Protein AF-A0A9D5AUN4-F1 (afdb_monomer_lite)

pLDDT: mean 78.93, std 25.37, range [22.66, 98.75]

Secondary structure (DSSP, 8-state):
--GGGTTGGGSSHHHHHHHHHHHHHHHHHHHHHHHHHHT-SSPPP-----GGGG-HHHHHHHHHTTTT-SEEEEEEEEEEE-STTSTTTT-HHHHHSTTHHHHHHHHHHHHHHHHHH-S-EEEEEEEEE---TTSPSP-EEEEEEEETTS-EEEEEEETEEEEEEEEEEEEETTEEEEEEEEETTEEEEEEEEEETT--EEEEEEE--HHHHHHHHHHHHHHHHHH-TTS----------GGG--GGG------------

Structure (mmCIF, N/CA/C/O backbone):
data_AF-A0A9D5AUN4-F1
#
_entry.id   AF-A0A9D5AUN4-F1
#
loop_
_atom_site.group_PDB
_atom_site.id
_atom_site.type_symbol
_atom_site.label_atom_id
_atom_site.label_alt_id
_atom_site.label_comp_id
_atom_site.label_asym_id
_atom_site.label_entity_id
_atom_site.label_seq_id
_atom_site.pdbx_PDB_ins_code
_atom_site.Cartn_x
_atom_site.Cartn_y
_atom_site.Cartn_z
_atom_site.occupancy
_atom_site.B_iso_or_equiv
_atom_site.auth_seq_id
_atom_site.auth_comp_id
_atom_site.auth_asym_id
_atom_site.auth_atom_id
_atom_site.pdbx_PDB_model_num
ATOM 1 N N . MET A 1 1 ? 29.312 -31.329 -5.883 1.00 33.62 1 MET A N 1
ATOM 2 C CA . MET A 1 1 ? 28.572 -30.622 -4.814 1.00 33.62 1 MET A CA 1
ATOM 3 C C . MET A 1 1 ? 28.743 -29.129 -5.047 1.00 33.62 1 MET A C 1
ATOM 5 O O . MET A 1 1 ? 29.870 -28.658 -4.997 1.00 33.62 1 MET A O 1
ATOM 9 N N . SER A 1 2 ? 27.680 -28.426 -5.452 1.00 27.09 2 SER A N 1
ATOM 10 C CA . SER A 1 2 ? 27.739 -27.002 -5.813 1.00 27.09 2 SER A CA 1
ATOM 11 C C . SER A 1 2 ? 27.617 -26.106 -4.566 1.00 27.09 2 SER A C 1
ATOM 13 O O . SER A 1 2 ? 26.963 -26.500 -3.599 1.00 27.09 2 SER A O 1
ATOM 15 N N . PRO A 1 3 ? 28.192 -24.889 -4.565 1.00 27.70 3 PRO A N 1
ATOM 16 C CA . PRO A 1 3 ? 28.178 -23.989 -3.408 1.00 27.70 3 PRO A CA 1
ATOM 17 C C . PRO A 1 3 ? 26.838 -23.243 -3.213 1.00 27.70 3 PRO A C 1
ATOM 19 O O . PRO A 1 3 ? 26.759 -22.294 -2.439 1.00 27.70 3 PRO A O 1
ATOM 22 N N . PHE A 1 4 ? 25.763 -23.668 -3.885 1.00 26.30 4 PHE A N 1
ATOM 23 C CA . PHE A 1 4 ? 24.490 -22.938 -3.945 1.00 26.30 4 PHE A CA 1
ATOM 24 C C . PHE A 1 4 ? 23.577 -23.135 -2.718 1.00 26.30 4 PHE A C 1
ATOM 26 O O . PHE A 1 4 ? 22.661 -22.348 -2.499 1.00 26.30 4 PHE A O 1
ATOM 33 N N . SER A 1 5 ? 23.825 -24.146 -1.879 1.00 28.34 5 SER A N 1
ATOM 34 C CA . SER A 1 5 ? 22.893 -24.523 -0.800 1.00 28.34 5 SER A CA 1
ATOM 35 C C . SER A 1 5 ? 23.063 -23.743 0.513 1.00 28.34 5 SER A C 1
ATOM 37 O O . SER A 1 5 ? 22.195 -23.827 1.377 1.00 28.34 5 SER A O 1
ATOM 39 N N . ALA A 1 6 ? 24.148 -22.981 0.693 1.00 24.42 6 ALA A N 1
ATOM 40 C CA . ALA A 1 6 ? 24.416 -22.274 1.953 1.00 24.42 6 ALA A CA 1
ATOM 41 C C . ALA A 1 6 ? 23.884 -20.825 1.986 1.00 24.42 6 ALA A C 1
ATOM 43 O O . ALA A 1 6 ? 23.825 -20.224 3.057 1.00 24.42 6 ALA A O 1
ATOM 44 N N . HIS A 1 7 ? 23.479 -20.257 0.842 1.00 25.84 7 HIS A N 1
ATOM 45 C CA . HIS A 1 7 ? 22.995 -18.870 0.769 1.00 25.84 7 HIS A CA 1
ATOM 46 C C . HIS A 1 7 ? 21.484 -18.726 1.016 1.00 25.84 7 HIS A C 1
ATOM 48 O O . HIS A 1 7 ? 21.070 -17.723 1.589 1.00 25.84 7 HIS A O 1
ATOM 54 N N . CYS A 1 8 ? 20.655 -19.731 0.707 1.00 25.92 8 CYS A N 1
ATOM 55 C CA . CYS A 1 8 ? 19.199 -19.631 0.903 1.00 25.92 8 CYS A CA 1
ATOM 56 C C . CYS A 1 8 ? 18.761 -19.574 2.379 1.00 25.92 8 CYS A C 1
ATOM 58 O O . CYS A 1 8 ? 17.752 -18.948 2.687 1.00 25.92 8 CYS A O 1
ATOM 60 N N . ALA A 1 9 ? 19.529 -20.145 3.312 1.00 22.66 9 ALA A N 1
ATOM 61 C CA . ALA A 1 9 ? 19.158 -20.184 4.733 1.00 22.66 9 ALA A CA 1
ATOM 62 C C . ALA A 1 9 ? 19.412 -18.864 5.496 1.00 22.66 9 ALA A C 1
ATOM 64 O O . ALA A 1 9 ? 18.996 -18.727 6.645 1.00 22.66 9 ALA A O 1
ATOM 65 N N . ARG A 1 10 ? 20.068 -17.872 4.873 1.00 26.45 10 ARG A N 1
ATOM 66 C CA . ARG A 1 10 ? 20.289 -16.533 5.460 1.00 26.45 10 ARG A CA 1
ATOM 67 C C . ARG A 1 10 ? 19.286 -15.472 4.994 1.00 26.45 10 ARG A C 1
ATOM 69 O O . ARG A 1 10 ? 19.290 -14.374 5.538 1.00 26.45 10 ARG A O 1
ATOM 76 N N . LEU A 1 11 ? 18.414 -15.794 4.038 1.00 29.80 11 LEU A N 1
ATOM 77 C CA . LEU A 1 11 ? 17.593 -14.812 3.317 1.00 29.80 11 LEU A CA 1
ATOM 78 C C . LEU A 1 11 ? 16.177 -14.591 3.886 1.00 29.80 11 LEU A C 1
ATOM 80 O O . LEU A 1 11 ? 15.581 -13.564 3.595 1.00 29.80 11 LEU A O 1
ATOM 84 N N . ALA A 1 12 ? 15.677 -15.457 4.774 1.00 25.30 12 ALA A N 1
ATOM 85 C CA . ALA A 1 12 ? 14.398 -15.241 5.474 1.00 25.30 12 ALA A CA 1
ATOM 86 C C . ALA A 1 12 ? 14.536 -14.492 6.820 1.00 25.30 12 ALA A C 1
ATOM 88 O O . ALA A 1 12 ? 13.541 -14.131 7.441 1.00 25.30 12 ALA A O 1
ATOM 89 N N . ARG A 1 13 ? 15.769 -14.250 7.288 1.00 25.58 13 ARG A N 1
ATOM 90 C CA . ARG A 1 13 ? 16.033 -13.704 8.631 1.00 25.58 13 ARG A CA 1
ATOM 91 C C . ARG A 1 13 ? 15.928 -12.182 8.708 1.00 25.58 13 ARG A C 1
ATOM 93 O O . ARG A 1 13 ? 15.473 -11.664 9.715 1.00 25.58 13 ARG A O 1
ATOM 100 N N . LEU A 1 14 ? 16.251 -11.468 7.627 1.00 29.28 14 LEU A N 1
ATOM 101 C CA . LEU A 1 14 ? 16.291 -10.002 7.654 1.00 29.28 14 LEU A CA 1
ATOM 102 C C . LEU A 1 14 ? 14.911 -9.336 7.744 1.00 29.28 14 LEU A C 1
ATOM 104 O O . LEU A 1 14 ? 14.818 -8.275 8.342 1.00 29.28 14 LEU A O 1
ATOM 108 N N . PHE A 1 15 ? 13.848 -9.927 7.187 1.00 28.44 15 PHE A N 1
ATOM 109 C CA . PHE A 1 15 ? 12.505 -9.332 7.272 1.00 28.44 15 PHE A CA 1
ATOM 110 C C . PHE A 1 15 ? 11.843 -9.596 8.637 1.00 28.44 15 PHE A C 1
ATOM 112 O O . PHE A 1 15 ? 11.160 -8.725 9.169 1.00 28.44 15 PHE A O 1
ATOM 119 N N . CYS A 1 16 ? 12.116 -10.760 9.241 1.00 30.48 16 CYS A N 1
ATOM 120 C CA . CYS A 1 16 ? 11.675 -11.079 10.599 1.00 30.48 16 CYS A CA 1
ATOM 121 C C . CYS A 1 16 ? 12.460 -10.296 11.659 1.00 30.48 16 CYS A C 1
ATOM 123 O O . CYS A 1 16 ? 11.832 -9.658 12.493 1.00 30.48 16 CYS A O 1
ATOM 125 N N . ASP A 1 17 ? 13.797 -10.266 11.614 1.00 29.44 17 ASP A N 1
ATOM 126 C CA . ASP A 1 17 ? 14.620 -9.570 12.625 1.00 29.44 17 ASP A CA 1
ATOM 127 C C . ASP A 1 17 ? 14.339 -8.052 12.662 1.00 29.44 17 ASP A C 1
ATOM 129 O O . ASP A 1 17 ? 14.435 -7.425 13.715 1.00 29.44 17 ASP A O 1
ATOM 133 N N . LEU A 1 18 ? 13.922 -7.478 11.527 1.00 38.91 18 LEU A N 1
ATOM 134 C CA . LEU A 1 18 ? 13.570 -6.068 11.374 1.00 38.91 18 LEU A CA 1
ATOM 135 C C . LEU A 1 18 ? 12.197 -5.702 11.961 1.00 38.91 18 LEU A C 1
ATOM 137 O O . LEU A 1 18 ? 12.027 -4.621 12.519 1.00 38.91 18 LEU A O 1
ATOM 141 N N . LEU A 1 19 ? 11.220 -6.607 11.853 1.00 45.31 19 LEU A N 1
ATOM 142 C CA . LEU A 1 19 ? 9.909 -6.453 12.485 1.00 45.31 19 LEU A CA 1
ATOM 143 C C . LEU A 1 19 ? 9.955 -6.832 13.970 1.00 45.31 19 LEU A C 1
ATOM 145 O O . LEU A 1 19 ? 9.240 -6.229 14.760 1.00 45.31 19 LEU A O 1
ATOM 149 N N . LEU A 1 20 ? 10.814 -7.772 14.376 1.00 44.91 20 LEU A N 1
ATOM 150 C CA . LEU A 1 20 ? 10.908 -8.280 15.751 1.00 44.91 20 LEU A CA 1
ATOM 151 C C . LEU A 1 20 ? 11.268 -7.197 16.782 1.00 44.91 20 LEU A C 1
ATOM 153 O O . LEU A 1 20 ? 10.703 -7.206 17.876 1.00 44.91 20 LEU A O 1
ATOM 157 N N . SER A 1 21 ? 12.135 -6.229 16.451 1.00 48.56 21 SER A N 1
ATOM 158 C CA . SER A 1 21 ? 12.400 -5.092 17.353 1.00 48.56 21 SER A CA 1
ATOM 159 C C . SER A 1 21 ? 11.174 -4.191 17.524 1.00 48.56 21 SER A C 1
ATOM 161 O O . SER A 1 21 ? 10.878 -3.763 18.635 1.00 48.56 21 SER A O 1
ATOM 163 N N . CYS A 1 22 ? 10.416 -3.963 16.448 1.00 62.41 22 CYS A N 1
ATOM 164 C CA . CYS A 1 22 ? 9.190 -3.165 16.488 1.00 62.41 22 CYS A CA 1
ATOM 165 C C . CYS A 1 22 ? 8.007 -3.917 17.117 1.00 62.41 22 CYS A C 1
ATOM 167 O O . CYS A 1 22 ? 7.125 -3.284 17.690 1.00 62.41 22 CYS A O 1
ATOM 169 N N . ILE A 1 23 ? 7.975 -5.252 17.040 1.00 71.50 23 ILE A N 1
ATOM 170 C CA . ILE A 1 23 ? 6.918 -6.078 17.640 1.00 71.50 23 ILE A CA 1
ATOM 171 C C . ILE A 1 23 ? 6.959 -5.953 19.161 1.00 71.50 23 ILE A C 1
ATOM 173 O O . ILE A 1 23 ? 5.923 -5.681 19.756 1.00 71.50 23 ILE A O 1
ATOM 177 N N . ASN A 1 24 ? 8.137 -6.039 19.786 1.00 76.19 24 ASN A N 1
ATOM 178 C CA . ASN A 1 24 ? 8.257 -5.878 21.239 1.00 76.19 24 ASN A CA 1
ATOM 179 C C . ASN A 1 24 ? 7.799 -4.486 21.707 1.00 76.19 24 ASN A C 1
ATOM 181 O O . ASN A 1 24 ? 7.112 -4.356 22.723 1.00 76.19 24 ASN A O 1
ATOM 185 N N . GLU A 1 25 ? 8.158 -3.432 20.967 1.00 80.12 25 GLU A N 1
ATOM 186 C CA . GLU A 1 25 ? 7.707 -2.066 21.255 1.00 80.12 25 GLU A CA 1
ATOM 187 C C . GLU A 1 25 ? 6.189 -1.925 21.084 1.00 80.12 25 GLU A C 1
ATOM 189 O O . GLU A 1 25 ? 5.526 -1.327 21.931 1.00 80.12 25 GLU A O 1
ATOM 194 N N . LEU A 1 26 ? 5.618 -2.529 20.038 1.00 76.88 26 LEU A N 1
ATOM 195 C CA . LEU A 1 26 ? 4.177 -2.538 19.791 1.00 76.88 26 LEU A CA 1
ATOM 196 C C . LEU A 1 26 ? 3.412 -3.317 20.868 1.00 76.88 26 LEU A C 1
ATOM 198 O O . LEU A 1 26 ? 2.381 -2.849 21.349 1.00 76.88 26 LEU A O 1
ATOM 202 N N . GLU A 1 27 ? 3.911 -4.481 21.273 1.00 82.12 27 GLU A N 1
ATOM 203 C CA . GLU A 1 27 ? 3.357 -5.276 22.370 1.00 82.12 27 GLU A CA 1
ATOM 204 C C . GLU A 1 27 ? 3.416 -4.506 23.688 1.00 82.12 27 GLU A C 1
ATOM 206 O O . GLU A 1 27 ? 2.435 -4.480 24.434 1.00 82.12 27 GLU A O 1
ATOM 211 N N . THR A 1 28 ? 4.526 -3.811 23.945 1.00 84.88 28 THR A N 1
ATOM 212 C CA . THR A 1 28 ? 4.687 -2.944 25.117 1.00 84.88 28 THR A CA 1
ATOM 213 C C . THR A 1 28 ? 3.695 -1.785 25.084 1.00 84.88 28 THR A C 1
ATOM 215 O O . THR A 1 28 ? 3.022 -1.522 26.084 1.00 84.88 28 THR A O 1
ATOM 218 N N . ALA A 1 29 ? 3.546 -1.113 23.941 1.00 76.56 29 ALA A N 1
ATOM 219 C CA . ALA A 1 29 ? 2.587 -0.029 23.760 1.00 76.56 29 ALA A CA 1
ATOM 220 C C . ALA A 1 29 ? 1.142 -0.515 23.959 1.00 76.56 29 ALA A C 1
ATOM 222 O O . ALA A 1 29 ? 0.366 0.117 24.676 1.00 76.56 29 ALA A O 1
ATOM 223 N N . LEU A 1 30 ? 0.797 -1.682 23.407 1.00 79.88 30 LEU A N 1
ATOM 224 C CA . LEU A 1 30 ? -0.520 -2.296 23.561 1.00 79.88 30 LEU A CA 1
ATOM 225 C C . LEU A 1 30 ? -0.786 -2.734 25.007 1.00 79.88 30 LEU A C 1
ATOM 227 O O . LEU A 1 30 ? -1.893 -2.550 25.511 1.00 79.88 30 LEU A O 1
ATOM 231 N N . SER A 1 31 ? 0.212 -3.305 25.680 1.00 84.19 31 SER A N 1
ATOM 232 C CA . SER A 1 31 ? 0.141 -3.677 27.097 1.00 84.19 31 SER A CA 1
ATOM 233 C C . SER A 1 31 ? -0.068 -2.445 27.981 1.00 84.19 31 SER A C 1
ATOM 235 O O . SER A 1 31 ? -0.965 -2.421 28.824 1.00 84.19 31 SER A O 1
ATOM 237 N N . THR A 1 32 ? 0.681 -1.375 27.713 1.00 84.25 32 THR A N 1
ATOM 238 C CA . THR A 1 32 ? 0.563 -0.092 28.416 1.00 84.25 32 THR A CA 1
ATOM 239 C C . THR A 1 32 ? -0.820 0.519 28.211 1.00 84.25 32 THR A C 1
ATOM 241 O O . THR A 1 32 ? -1.470 0.904 29.180 1.00 84.25 32 THR A O 1
ATOM 244 N N . TYR A 1 33 ? -1.317 0.543 26.971 1.00 78.38 33 TYR A N 1
ATOM 245 C CA . TYR A 1 33 ? -2.677 0.988 26.672 1.00 78.38 33 TYR A CA 1
ATOM 246 C C . TYR A 1 33 ? -3.724 0.178 27.445 1.00 78.38 33 TYR A C 1
ATOM 248 O O . TYR A 1 33 ? -4.594 0.769 28.081 1.00 78.38 33 TYR A O 1
ATOM 256 N N . LYS A 1 34 ? -3.619 -1.159 27.448 1.00 81.44 34 LYS A N 1
ATOM 257 C CA . LYS A 1 34 ? -4.529 -2.031 28.208 1.00 81.44 34 LYS A CA 1
ATOM 258 C C . LYS A 1 34 ? -4.517 -1.680 29.695 1.00 81.44 34 LYS A C 1
ATOM 260 O O . LYS A 1 34 ? -5.591 -1.534 30.272 1.00 81.44 34 LYS A O 1
ATOM 265 N N . SER A 1 35 ? -3.335 -1.477 30.279 1.00 86.00 35 SER A N 1
ATOM 266 C CA . SER A 1 35 ? -3.191 -1.066 31.679 1.00 86.00 35 SER A CA 1
ATOM 267 C C . SER A 1 35 ? -3.871 0.277 31.953 1.00 86.00 35 SER A C 1
ATOM 269 O O . SER A 1 35 ? -4.676 0.365 32.869 1.00 86.00 35 SER A O 1
ATOM 271 N N . ILE A 1 36 ? -3.612 1.304 31.137 1.00 79.69 36 ILE A N 1
ATOM 272 C CA . ILE A 1 36 ? -4.213 2.639 31.307 1.00 79.69 36 ILE A CA 1
ATOM 273 C C . ILE A 1 36 ? -5.737 2.582 31.127 1.00 79.69 36 ILE A C 1
ATOM 275 O O . ILE A 1 36 ? -6.479 3.248 31.844 1.00 79.69 36 ILE A O 1
ATOM 279 N N . SER A 1 37 ? -6.218 1.781 30.173 1.00 77.75 37 SER A N 1
ATOM 280 C CA . SER A 1 37 ? -7.649 1.649 29.885 1.00 77.75 37 SER A CA 1
ATOM 281 C C . SER A 1 37 ? -8.434 0.947 30.992 1.00 77.75 37 SER A C 1
ATOM 283 O O . SER A 1 37 ? -9.623 1.219 31.136 1.00 77.75 37 SER A O 1
ATOM 285 N N . ALA A 1 38 ? -7.790 0.075 31.776 1.00 80.06 38 ALA A N 1
ATOM 286 C CA . ALA A 1 38 ? -8.442 -0.660 32.858 1.00 80.06 38 ALA A CA 1
ATOM 287 C C . ALA A 1 38 ? -8.870 0.257 34.015 1.00 80.06 38 ALA A C 1
ATOM 289 O O . ALA A 1 38 ? -9.920 0.034 34.614 1.00 80.06 38 ALA A O 1
ATOM 290 N N . ASP A 1 39 ? -8.093 1.310 34.278 1.00 79.19 39 ASP A N 1
ATOM 291 C CA . ASP A 1 39 ? -8.325 2.250 35.382 1.00 79.19 39 ASP A CA 1
ATOM 292 C C . ASP A 1 39 ? -9.138 3.489 34.957 1.00 79.19 39 ASP A C 1
ATOM 294 O O . ASP A 1 39 ? -9.414 4.386 35.759 1.00 79.19 39 ASP A O 1
ATOM 298 N N . ALA A 1 40 ? -9.523 3.570 33.682 1.00 73.81 40 ALA A N 1
ATOM 299 C CA . ALA A 1 40 ? -10.199 4.730 33.128 1.00 73.81 40 ALA A CA 1
ATOM 300 C C . ALA A 1 40 ? -11.719 4.689 33.387 1.00 73.81 40 ALA A C 1
ATOM 302 O O . ALA A 1 40 ? -12.363 3.663 33.170 1.00 73.81 40 ALA A O 1
ATOM 303 N N . PRO A 1 41 ? -12.354 5.820 33.751 1.00 67.44 41 PRO A N 1
ATOM 304 C CA . PRO A 1 41 ? -13.801 5.891 33.989 1.00 67.44 41 PRO A CA 1
ATOM 305 C C . PRO A 1 41 ? -14.655 5.790 32.706 1.00 67.44 41 PRO A C 1
ATOM 307 O O . PRO A 1 41 ? -15.875 5.948 32.761 1.00 67.44 41 PRO A O 1
ATOM 310 N N . GLY A 1 42 ? -14.033 5.569 31.546 1.00 67.25 42 GLY A N 1
ATOM 311 C CA . GLY A 1 42 ? -14.676 5.464 30.241 1.00 67.25 42 GLY A CA 1
ATOM 312 C C . GLY A 1 42 ? -13.769 4.764 29.234 1.00 67.25 42 GLY A C 1
ATOM 313 O O . GLY A 1 42 ? -12.587 4.536 29.492 1.00 67.25 42 GLY A O 1
ATOM 314 N N . GLN A 1 43 ? -14.323 4.415 28.075 1.00 69.62 43 GLN A N 1
ATOM 315 C CA . GLN A 1 43 ? -13.567 3.723 27.041 1.00 69.62 43 GLN A CA 1
ATOM 316 C C . GLN A 1 43 ? -12.521 4.665 26.436 1.00 69.62 43 GLN A C 1
ATOM 318 O O . GLN A 1 43 ? -12.862 5.691 25.856 1.00 69.62 43 GLN A O 1
ATOM 323 N N . ILE A 1 44 ? -11.241 4.318 26.540 1.00 75.44 44 ILE A N 1
ATOM 324 C CA . ILE A 1 44 ? -10.172 5.053 25.856 1.00 75.44 44 ILE A CA 1
ATOM 325 C C . ILE A 1 44 ? -10.112 4.582 24.400 1.00 75.44 44 ILE A C 1
ATOM 327 O O . ILE A 1 44 ? -10.353 3.414 24.103 1.00 75.44 44 ILE A O 1
ATOM 331 N N . ILE A 1 45 ? -9.826 5.501 23.480 1.00 75.25 45 ILE A N 1
ATOM 332 C CA . ILE A 1 45 ? -9.641 5.187 22.063 1.00 75.25 45 ILE A CA 1
ATOM 333 C C . ILE A 1 45 ? -8.151 5.002 21.798 1.00 75.25 45 ILE A C 1
ATOM 335 O O . ILE A 1 45 ? -7.350 5.889 22.084 1.00 75.25 45 ILE A O 1
ATOM 339 N N . TRP A 1 46 ? -7.798 3.858 21.218 1.00 77.19 46 TRP A N 1
ATOM 340 C CA . TRP A 1 46 ? -6.478 3.597 20.656 1.00 77.19 46 TRP A CA 1
ATOM 341 C C . TRP A 1 46 ? -6.586 3.493 19.141 1.00 77.19 46 TRP A C 1
ATOM 343 O O . TRP A 1 46 ? -7.412 2.738 18.625 1.00 77.19 46 TRP A O 1
ATOM 353 N N . SER A 1 47 ? -5.730 4.222 18.433 1.00 75.94 47 SER A N 1
ATOM 354 C CA . SER A 1 47 ? -5.618 4.135 16.982 1.00 75.94 47 SER A CA 1
ATOM 355 C C . SER A 1 47 ? -4.160 4.263 16.555 1.00 75.94 47 SER A C 1
ATOM 357 O O . SER A 1 47 ? -3.355 4.902 17.231 1.00 75.94 47 SER A O 1
ATOM 359 N N . VAL A 1 48 ? -3.834 3.649 15.421 1.00 81.06 48 VAL A N 1
ATOM 360 C CA . VAL A 1 48 ? -2.551 3.824 14.736 1.00 81.06 48 VAL A CA 1
ATOM 361 C C . VAL A 1 48 ? -2.794 4.785 13.584 1.00 81.06 48 VAL A C 1
ATOM 363 O O . VAL A 1 48 ? -3.637 4.486 12.740 1.00 81.06 48 VAL A O 1
ATOM 366 N N . ALA A 1 49 ? -2.056 5.897 13.565 1.00 83.00 49 ALA A N 1
ATOM 367 C CA . ALA A 1 49 ? -2.133 6.902 12.510 1.00 83.00 49 ALA A CA 1
ATOM 368 C C . ALA A 1 49 ? -1.512 6.359 11.208 1.00 83.00 49 ALA A C 1
ATOM 370 O O . ALA A 1 49 ? -0.305 6.450 10.989 1.00 83.00 49 ALA A O 1
ATOM 371 N N . GLU A 1 50 ? -2.335 5.723 10.384 1.00 88.88 50 GLU A N 1
ATOM 372 C CA . GLU A 1 50 ? -1.990 5.128 9.101 1.00 88.88 50 GLU A CA 1
ATOM 373 C C . GLU A 1 50 ? -2.989 5.601 8.038 1.00 88.88 50 GLU A C 1
ATOM 375 O O . GLU A 1 50 ? -3.988 4.943 7.714 1.00 88.88 50 GLU A O 1
ATOM 380 N N . ASN A 1 51 ? -2.682 6.766 7.472 1.00 85.38 51 ASN A N 1
ATOM 381 C CA . ASN A 1 51 ? -3.572 7.515 6.600 1.00 85.38 51 ASN A CA 1
ATOM 382 C C . ASN A 1 51 ? -3.924 6.795 5.287 1.00 85.38 51 ASN A C 1
ATOM 384 O O . ASN A 1 51 ? -4.958 7.107 4.696 1.00 85.38 51 ASN A O 1
ATOM 388 N N . TYR A 1 52 ? -3.119 5.833 4.812 1.00 89.06 52 TYR A N 1
ATOM 389 C CA . TYR A 1 52 ? -3.409 5.132 3.550 1.00 89.06 52 TYR A CA 1
ATOM 390 C C . TYR A 1 52 ? -4.713 4.336 3.620 1.00 89.06 52 TYR A C 1
ATOM 392 O O . TYR A 1 52 ? -5.396 4.172 2.612 1.00 89.06 52 TYR A O 1
ATOM 400 N N . ARG A 1 53 ? -5.113 3.887 4.816 1.00 87.50 53 ARG A N 1
ATOM 401 C CA . ARG A 1 53 ? -6.401 3.204 5.017 1.00 87.50 53 ARG A CA 1
ATOM 402 C C . ARG A 1 53 ? -7.586 4.139 4.773 1.00 87.50 53 ARG A C 1
ATOM 404 O O . ARG A 1 53 ? -8.683 3.663 4.529 1.00 87.50 53 ARG A O 1
ATOM 411 N N . PHE A 1 54 ? -7.373 5.448 4.809 1.00 92.56 54 PHE A N 1
ATOM 412 C CA . PHE A 1 54 ? -8.421 6.453 4.666 1.00 92.56 54 PHE A CA 1
ATOM 413 C C . PHE A 1 54 ? -8.407 7.147 3.300 1.00 92.56 54 PHE A C 1
ATOM 415 O O . PHE A 1 54 ? -9.227 8.031 3.057 1.00 92.56 54 PHE A O 1
ATOM 422 N N . GLU A 1 55 ? -7.509 6.763 2.387 1.00 97.19 55 GLU A N 1
ATOM 423 C CA . GLU A 1 55 ? -7.499 7.340 1.043 1.00 97.19 55 GLU A CA 1
ATOM 424 C C . GLU A 1 55 ? -8.784 6.953 0.284 1.00 97.19 55 GLU A C 1
ATOM 426 O O . GLU A 1 55 ? -9.063 5.756 0.120 1.00 97.19 55 GLU A O 1
ATOM 431 N N . PRO A 1 56 ? -9.558 7.928 -0.239 1.00 96.88 56 PRO A N 1
ATOM 432 C CA . PRO A 1 56 ? -10.851 7.661 -0.870 1.00 96.88 56 PRO A CA 1
ATOM 433 C C . PRO A 1 56 ? -10.772 6.673 -2.031 1.00 96.88 56 PRO A C 1
ATOM 435 O O . PRO A 1 56 ? -11.680 5.872 -2.222 1.00 96.88 56 PRO A O 1
ATOM 438 N N . ALA A 1 57 ? -9.667 6.690 -2.778 1.00 98.12 57 ALA A N 1
ATOM 439 C CA . ALA A 1 57 ? -9.434 5.770 -3.883 1.00 98.12 57 ALA A CA 1
ATOM 440 C C . ALA A 1 57 ? -9.330 4.308 -3.436 1.00 98.12 57 ALA A C 1
ATOM 442 O O . ALA A 1 57 ? -9.846 3.423 -4.113 1.00 98.12 57 ALA A O 1
ATOM 443 N N . LEU A 1 58 ? -8.670 4.048 -2.302 1.00 97.69 58 LEU A N 1
ATOM 444 C CA . LEU A 1 58 ? -8.520 2.699 -1.755 1.00 97.69 58 LEU A CA 1
ATOM 445 C C . LEU A 1 58 ? -9.840 2.208 -1.153 1.00 97.69 58 LEU A C 1
ATOM 447 O O . LEU A 1 58 ? -10.204 1.049 -1.347 1.00 97.69 58 LEU A O 1
ATOM 451 N N . ILE A 1 59 ? -10.595 3.103 -0.505 1.00 96.75 59 ILE A N 1
ATOM 452 C CA . ILE A 1 59 ? -11.955 2.822 -0.022 1.00 96.75 59 ILE A CA 1
ATOM 453 C C . ILE A 1 59 ? -12.892 2.508 -1.192 1.00 96.75 59 ILE A C 1
ATOM 455 O O . ILE A 1 59 ? -13.647 1.539 -1.136 1.00 96.75 59 ILE A O 1
ATOM 459 N N . GLU A 1 60 ? -12.852 3.306 -2.258 1.00 98.00 60 GLU A N 1
ATOM 460 C CA . GLU A 1 60 ? -13.657 3.057 -3.452 1.00 98.00 60 GLU A CA 1
ATOM 461 C C . GLU A 1 60 ? -13.248 1.749 -4.123 1.00 98.00 60 GLU A C 1
ATOM 463 O O . GLU A 1 60 ? -14.095 0.906 -4.411 1.00 98.00 60 GLU A O 1
ATOM 468 N N . GLY A 1 61 ? -11.945 1.522 -4.270 1.00 98.12 61 GLY A N 1
ATOM 469 C CA . GLY A 1 61 ? -11.408 0.266 -4.764 1.00 98.12 61 GLY A CA 1
ATOM 470 C C . GLY A 1 61 ? -11.929 -0.940 -3.992 1.00 98.12 61 GLY A C 1
ATOM 471 O O . GLY A 1 61 ? -12.369 -1.908 -4.606 1.00 98.12 61 GLY A O 1
ATOM 472 N N . LYS A 1 62 ? -11.965 -0.872 -2.655 1.00 97.50 62 LYS A N 1
ATOM 473 C CA . LYS A 1 62 ? -12.494 -1.954 -1.816 1.00 97.50 62 LYS A CA 1
ATOM 474 C C . LYS A 1 62 ? -13.950 -2.297 -2.148 1.00 97.50 62 LYS A C 1
ATOM 476 O O . LYS A 1 62 ? -14.304 -3.475 -2.113 1.00 97.50 62 LYS A O 1
ATOM 481 N N . LYS A 1 63 ? -14.786 -1.312 -2.496 1.00 97.00 63 LYS A N 1
ATOM 482 C CA . LYS A 1 63 ? -16.168 -1.564 -2.950 1.00 97.00 63 LYS A CA 1
ATOM 483 C C . LYS A 1 63 ? -16.180 -2.285 -4.300 1.00 97.00 63 LYS A C 1
ATOM 485 O O . LYS A 1 63 ? -16.898 -3.267 -4.457 1.00 97.00 63 LYS A O 1
ATOM 490 N N . LEU A 1 64 ? -15.331 -1.844 -5.229 1.00 97.81 64 LEU A N 1
ATOM 491 C CA . LEU A 1 64 ? -15.228 -2.386 -6.590 1.00 97.81 64 LEU A CA 1
ATOM 492 C C . LEU A 1 64 ? -14.599 -3.788 -6.662 1.00 97.81 64 LEU A C 1
ATOM 494 O O . LEU A 1 64 ? -14.720 -4.459 -7.684 1.00 97.81 64 LEU A O 1
ATOM 498 N N . ILE A 1 65 ? -13.954 -4.277 -5.595 1.00 96.56 65 ILE A N 1
ATOM 499 C CA . ILE A 1 65 ? -13.431 -5.656 -5.542 1.00 96.56 65 ILE A CA 1
ATOM 500 C C . ILE A 1 65 ? -14.535 -6.700 -5.765 1.00 96.56 65 ILE A C 1
ATOM 502 O O . ILE A 1 65 ? -14.261 -7.760 -6.323 1.00 96.56 65 ILE A O 1
ATOM 506 N N . ALA A 1 66 ? -15.779 -6.426 -5.362 1.00 94.75 66 ALA A N 1
ATOM 507 C CA . ALA A 1 66 ? -16.884 -7.352 -5.607 1.00 94.75 66 ALA A CA 1
ATOM 508 C C . ALA A 1 66 ? -17.180 -7.531 -7.110 1.00 94.75 66 ALA A C 1
ATOM 510 O O . ALA A 1 66 ? -17.555 -8.624 -7.539 1.00 94.75 66 ALA A O 1
ATOM 511 N N . ASP A 1 67 ? -16.943 -6.494 -7.917 1.00 96.69 67 ASP A N 1
ATOM 512 C CA . ASP A 1 67 ? -17.298 -6.466 -9.339 1.00 96.69 67 ASP A CA 1
ATOM 513 C C . ASP A 1 67 ? -16.335 -7.290 -10.206 1.00 96.69 67 ASP A C 1
ATOM 515 O O . ASP A 1 67 ? -16.706 -7.764 -11.280 1.00 96.69 67 ASP A O 1
ATOM 519 N N . ILE A 1 68 ? -15.104 -7.524 -9.736 1.00 97.62 68 ILE A N 1
ATOM 520 C CA . ILE A 1 68 ? -14.104 -8.320 -10.466 1.00 97.62 68 ILE A CA 1
ATOM 521 C C . ILE A 1 68 ? -14.248 -9.834 -10.238 1.00 97.62 68 ILE A C 1
ATOM 523 O O . ILE A 1 68 ? -13.497 -10.616 -10.821 1.00 97.62 68 ILE A O 1
ATOM 527 N N . GLY A 1 69 ? -15.214 -10.279 -9.430 1.00 96.38 69 GLY A N 1
ATOM 528 C CA . GLY A 1 69 ? -15.425 -11.693 -9.116 1.00 96.38 69 GLY A CA 1
ATOM 529 C C . GLY A 1 69 ? -14.371 -12.260 -8.159 1.00 96.38 69 GLY A C 1
ATOM 530 O O . GLY A 1 69 ? -13.883 -11.573 -7.261 1.00 96.38 69 GLY A O 1
ATOM 531 N N . LYS A 1 70 ? -14.014 -13.543 -8.313 1.00 96.94 70 LYS A N 1
ATOM 532 C CA . LYS A 1 70 ? -13.022 -14.177 -7.428 1.00 96.94 70 LYS A CA 1
ATOM 533 C C . LYS A 1 70 ? -11.628 -13.643 -7.752 1.00 96.94 70 LYS A C 1
ATOM 535 O O . LYS A 1 70 ? -11.203 -13.727 -8.901 1.00 96.94 70 LYS A O 1
ATOM 540 N N . MET A 1 71 ? -10.901 -13.150 -6.748 1.00 98.06 71 MET A N 1
ATOM 541 C CA . MET A 1 71 ? -9.521 -12.691 -6.932 1.00 98.06 71 MET A CA 1
ATOM 542 C C . MET A 1 71 ? -8.608 -13.845 -7.364 1.00 98.06 71 MET A C 1
ATOM 544 O O . MET A 1 71 ? -8.625 -14.927 -6.775 1.00 98.06 71 MET A O 1
ATOM 548 N N . MET A 1 72 ? -7.822 -13.592 -8.407 1.00 97.69 72 MET A N 1
ATOM 549 C CA . MET A 1 72 ? -6.867 -14.525 -9.002 1.00 97.69 72 MET A CA 1
ATOM 550 C C . MET A 1 72 ? -5.421 -14.128 -8.709 1.00 97.69 72 MET A C 1
ATOM 552 O O . MET A 1 72 ? -4.581 -14.998 -8.501 1.00 97.69 72 MET A O 1
ATOM 556 N N . SER A 1 73 ? -5.114 -12.828 -8.729 1.00 98.25 73 SER A N 1
ATOM 557 C CA . SER A 1 73 ? -3.767 -12.319 -8.466 1.00 98.25 73 SER A CA 1
ATOM 558 C C . SER A 1 73 ? -3.804 -10.867 -8.006 1.00 98.25 73 SER A C 1
ATOM 560 O O . SER A 1 73 ? -4.587 -10.065 -8.523 1.00 98.25 73 SER A O 1
ATOM 562 N N . VAL A 1 74 ? -2.917 -10.524 -7.073 1.00 98.69 74 VAL A N 1
ATOM 563 C CA . VAL A 1 74 ? -2.692 -9.150 -6.614 1.00 98.69 74 VAL A CA 1
ATOM 564 C C . VAL A 1 74 ? -1.272 -8.706 -6.957 1.00 98.69 74 VAL A C 1
ATOM 566 O O . VAL A 1 74 ? -0.315 -9.457 -6.799 1.00 98.69 74 VAL A O 1
ATOM 569 N N . GLN A 1 75 ? -1.118 -7.470 -7.414 1.00 98.75 75 GLN A N 1
ATOM 570 C CA . GLN A 1 75 ? 0.173 -6.855 -7.698 1.00 98.75 75 GLN A CA 1
ATOM 571 C C . GLN A 1 75 ? 0.229 -5.506 -7.002 1.00 98.75 75 GLN A C 1
ATOM 573 O O . GLN A 1 75 ? -0.670 -4.679 -7.166 1.00 98.75 75 GLN A O 1
ATOM 578 N N . VAL A 1 76 ? 1.293 -5.283 -6.243 1.00 98.69 76 VAL A N 1
ATOM 579 C CA . VAL A 1 76 ? 1.600 -3.989 -5.649 1.00 98.69 76 VAL A CA 1
ATOM 580 C C . VAL A 1 76 ? 3.005 -3.605 -6.085 1.00 98.69 76 VAL A C 1
ATOM 582 O O . VAL A 1 76 ? 3.976 -4.272 -5.732 1.00 98.69 76 VAL A O 1
ATOM 585 N N . ILE A 1 77 ? 3.099 -2.561 -6.902 1.00 98.56 77 ILE A N 1
ATOM 586 C CA . ILE A 1 77 ? 4.360 -2.065 -7.459 1.00 98.56 77 ILE A CA 1
ATOM 587 C C . ILE A 1 77 ? 4.598 -0.674 -6.893 1.00 98.56 77 ILE A C 1
ATOM 589 O O . ILE A 1 77 ? 3.739 0.199 -7.016 1.00 98.56 77 ILE A O 1
ATOM 593 N N . VAL A 1 78 ? 5.755 -0.484 -6.266 1.00 98.38 78 VAL A N 1
ATOM 594 C CA . VAL A 1 78 ? 6.170 0.766 -5.632 1.00 98.38 78 VAL A CA 1
ATOM 595 C C . VAL A 1 78 ? 7.568 1.129 -6.113 1.00 98.38 78 VAL A C 1
ATOM 597 O O . VAL A 1 78 ? 8.581 0.702 -5.574 1.00 98.38 78 VAL A O 1
ATOM 600 N N . GLU A 1 79 ? 7.626 1.970 -7.123 1.00 97.38 79 GLU A N 1
ATOM 601 C CA . GLU A 1 79 ? 8.845 2.548 -7.663 1.00 97.38 79 GLU A CA 1
ATOM 602 C C . GLU A 1 79 ? 8.896 4.009 -7.212 1.00 97.38 79 GLU A C 1
ATOM 604 O O . GLU A 1 79 ? 8.220 4.884 -7.758 1.00 97.38 79 GLU A O 1
ATOM 609 N N . GLY A 1 80 ? 9.644 4.264 -6.141 1.00 94.06 80 GLY A N 1
ATOM 610 C CA . GLY A 1 80 ? 9.864 5.594 -5.587 1.00 94.06 80 GLY A CA 1
ATOM 611 C C . GLY A 1 80 ? 10.960 6.351 -6.332 1.00 94.06 80 GLY A C 1
ATOM 612 O O . GLY A 1 80 ? 11.740 5.767 -7.073 1.00 94.06 80 GLY A O 1
ATOM 613 N N . SER A 1 81 ? 11.042 7.663 -6.105 1.00 94.31 81 SER A N 1
ATOM 614 C CA . SER A 1 81 ? 12.179 8.480 -6.547 1.00 94.31 81 SER A CA 1
ATOM 615 C C . SER A 1 81 ? 12.806 9.188 -5.347 1.00 94.31 81 SER A C 1
ATOM 617 O O . SER A 1 81 ? 12.659 10.396 -5.144 1.00 94.31 81 SER A O 1
ATOM 619 N N . MET A 1 82 ? 13.436 8.405 -4.473 1.00 95.38 82 MET A N 1
ATOM 620 C CA . MET A 1 82 ? 14.155 8.917 -3.309 1.00 95.38 82 MET A CA 1
ATOM 621 C C . MET A 1 82 ? 15.548 9.392 -3.734 1.00 95.38 82 MET A C 1
ATOM 623 O O . MET A 1 82 ? 16.515 8.637 -3.735 1.00 95.38 82 MET A O 1
ATOM 627 N N . ASN A 1 83 ? 15.640 10.657 -4.127 1.00 94.00 83 ASN A N 1
ATOM 628 C CA . ASN A 1 83 ? 16.882 11.315 -4.529 1.00 94.00 83 ASN A CA 1
ATOM 629 C C . ASN A 1 83 ? 16.995 12.691 -3.843 1.00 94.00 83 ASN A C 1
ATOM 631 O O . ASN A 1 83 ? 16.096 13.081 -3.102 1.00 94.00 83 ASN A O 1
ATOM 635 N N . SER A 1 84 ? 18.067 13.446 -4.091 1.00 93.56 84 SER A N 1
ATOM 636 C CA . SER A 1 84 ? 18.331 14.730 -3.419 1.00 93.56 84 SER A CA 1
ATOM 637 C C . SER A 1 84 ? 17.255 15.811 -3.595 1.00 93.56 84 SER A C 1
ATOM 639 O O . SER A 1 84 ? 17.220 16.743 -2.794 1.00 93.56 84 SER A O 1
ATOM 641 N N . SER A 1 85 ? 16.364 15.706 -4.587 1.00 93.00 85 SER A N 1
ATOM 642 C CA . SER A 1 85 ? 15.214 16.608 -4.737 1.00 93.00 85 SER A CA 1
ATOM 643 C C . SER A 1 85 ? 14.032 16.242 -3.834 1.00 93.00 85 SER A C 1
ATOM 645 O O . SER A 1 85 ? 13.088 17.020 -3.712 1.00 93.00 85 SER A O 1
ATOM 647 N N . ASN A 1 86 ? 14.033 15.048 -3.237 1.00 92.31 86 ASN A N 1
ATOM 648 C CA . ASN A 1 86 ? 12.994 14.601 -2.320 1.00 92.31 86 ASN A CA 1
ATOM 649 C C . ASN A 1 86 ? 13.262 15.181 -0.916 1.00 92.31 86 ASN A C 1
ATOM 651 O O . ASN A 1 86 ? 14.350 14.968 -0.376 1.00 92.31 86 ASN A O 1
ATOM 655 N N . PRO A 1 87 ? 12.288 15.859 -0.279 1.00 92.69 87 PRO A N 1
ATOM 656 C CA . PRO A 1 87 ? 12.490 16.500 1.025 1.00 92.69 87 PRO A CA 1
ATOM 657 C C . PRO A 1 87 ? 12.885 15.521 2.140 1.00 92.69 87 PRO A C 1
ATOM 659 O O . PRO A 1 87 ? 13.495 15.924 3.130 1.00 92.69 87 PRO A O 1
ATOM 662 N N . TYR A 1 88 ? 12.577 14.231 1.994 1.00 92.50 88 TYR A N 1
ATOM 663 C CA . TYR A 1 88 ? 12.895 13.217 2.997 1.00 92.50 88 TYR A CA 1
ATOM 664 C C . TYR A 1 88 ? 14.286 12.599 2.823 1.00 92.50 88 TYR A C 1
ATOM 666 O O . TYR A 1 88 ? 14.786 11.979 3.763 1.00 92.50 88 TYR A O 1
ATOM 674 N N . PHE A 1 89 ? 14.943 12.810 1.680 1.00 93.69 89 PHE A N 1
ATOM 675 C CA . PHE A 1 89 ? 16.187 12.131 1.306 1.00 93.69 89 PHE A CA 1
ATOM 676 C C . PHE A 1 89 ? 17.324 12.313 2.314 1.00 93.69 89 PHE A C 1
ATOM 678 O O . PHE A 1 89 ? 18.049 11.360 2.607 1.00 93.69 89 PHE A O 1
ATOM 685 N N . SER A 1 90 ? 17.453 13.522 2.867 1.00 93.75 90 SER A N 1
ATOM 686 C CA . SER A 1 90 ? 18.511 13.896 3.816 1.00 93.75 90 SER A CA 1
ATOM 687 C C . SER A 1 90 ? 18.114 13.705 5.286 1.00 93.75 90 SER A C 1
ATOM 689 O O . SER A 1 90 ? 18.858 14.116 6.175 1.00 93.75 90 SER A O 1
ATOM 691 N N . SER A 1 91 ? 16.956 13.097 5.573 1.00 94.44 91 SER A N 1
ATOM 692 C CA . SER A 1 91 ? 16.483 12.880 6.950 1.00 94.44 91 SER A CA 1
ATOM 693 C C . SER A 1 91 ? 17.412 11.920 7.695 1.00 94.44 91 SER A C 1
ATOM 695 O O . SER A 1 91 ? 17.390 10.719 7.435 1.00 94.44 91 SER A O 1
ATOM 697 N N . SER A 1 92 ? 18.202 12.426 8.646 1.00 93.75 92 SER A N 1
ATOM 698 C CA . SER A 1 92 ? 19.219 11.633 9.353 1.00 93.75 92 SER A CA 1
ATOM 699 C C . SER A 1 92 ? 18.644 10.382 10.019 1.00 93.75 92 SER A C 1
ATOM 701 O O . SER A 1 92 ? 19.192 9.298 9.851 1.00 93.75 92 SER A O 1
ATOM 703 N N . TRP A 1 93 ? 17.507 10.502 10.705 1.00 90.69 93 TRP A N 1
ATOM 704 C CA . TRP A 1 93 ? 16.890 9.365 11.388 1.00 90.69 93 TRP A CA 1
ATOM 705 C C . TRP A 1 93 ? 16.385 8.296 10.409 1.00 90.69 93 TRP A C 1
ATOM 707 O O . TRP A 1 93 ? 16.652 7.125 10.640 1.00 90.69 93 TRP A O 1
ATOM 717 N N . ARG A 1 94 ? 15.746 8.671 9.285 1.00 90.19 94 ARG A N 1
ATOM 718 C CA . ARG A 1 94 ? 15.291 7.712 8.252 1.00 90.19 94 ARG A CA 1
ATOM 719 C C . ARG A 1 94 ? 16.457 6.960 7.638 1.00 90.19 94 ARG A C 1
ATOM 721 O O . ARG A 1 94 ? 16.347 5.789 7.301 1.00 90.19 94 ARG A O 1
ATOM 728 N N . ARG A 1 95 ? 17.585 7.655 7.491 1.00 92.25 95 ARG A N 1
ATOM 729 C CA . ARG A 1 95 ? 18.800 7.077 6.925 1.00 92.25 95 ARG A CA 1
ATOM 730 C C . ARG A 1 95 ? 19.512 6.125 7.880 1.00 92.25 95 ARG A C 1
ATOM 732 O O . ARG A 1 95 ? 20.168 5.199 7.420 1.00 92.25 95 ARG A O 1
ATOM 739 N N . SER A 1 96 ? 19.374 6.354 9.181 1.00 90.88 96 SER A N 1
ATOM 740 C CA . SER A 1 96 ? 19.918 5.492 10.235 1.00 90.88 96 SER A CA 1
ATOM 741 C C . SER A 1 96 ? 18.921 4.441 10.729 1.00 90.88 96 SER A C 1
ATOM 743 O O . SER A 1 96 ? 19.273 3.627 11.579 1.00 90.88 96 SER A O 1
ATOM 745 N N . PHE A 1 97 ? 17.683 4.465 10.234 1.00 86.56 97 PHE A N 1
ATOM 746 C CA . PHE A 1 97 ? 16.642 3.526 10.618 1.00 86.56 97 PHE A CA 1
ATOM 747 C C . PHE A 1 97 ? 16.909 2.162 9.987 1.00 86.56 97 PHE A C 1
ATOM 749 O O . PHE A 1 97 ? 17.180 2.056 8.787 1.00 86.56 97 PHE A O 1
ATOM 756 N N . THR A 1 98 ? 16.828 1.103 10.791 1.00 86.06 98 THR A N 1
ATOM 757 C CA . THR A 1 98 ? 16.972 -0.261 10.288 1.00 86.06 98 THR A CA 1
ATOM 758 C C . THR A 1 98 ? 15.884 -0.512 9.242 1.00 86.06 98 THR A C 1
ATOM 760 O O . THR A 1 98 ? 14.714 -0.223 9.477 1.00 86.06 98 THR A O 1
ATOM 763 N N . GLY A 1 99 ? 16.254 -1.046 8.075 1.00 86.19 99 GLY A N 1
ATOM 764 C CA . GLY A 1 99 ? 15.316 -1.243 6.962 1.00 86.19 99 GLY A CA 1
ATOM 765 C C . GLY A 1 99 ? 15.141 -0.027 6.051 1.00 86.19 99 GLY A C 1
ATOM 766 O O . GLY A 1 99 ? 14.492 -0.135 5.008 1.00 86.19 99 GLY A O 1
ATOM 767 N N . GLY A 1 100 ? 15.730 1.112 6.427 1.00 90.81 100 GLY A N 1
ATOM 768 C CA . GLY A 1 100 ? 15.817 2.316 5.617 1.00 90.81 100 GLY A CA 1
ATOM 769 C C . GLY A 1 100 ? 14.471 2.792 5.079 1.00 90.81 100 GLY A C 1
ATOM 770 O O . GLY A 1 100 ? 13.423 2.684 5.719 1.00 90.81 100 GLY A O 1
ATOM 771 N N . PHE A 1 101 ? 14.502 3.310 3.853 1.00 93.81 101 PHE A N 1
ATOM 772 C CA . PHE A 1 101 ? 13.313 3.838 3.188 1.00 93.81 101 PHE A CA 1
ATOM 773 C C . PHE A 1 101 ? 12.300 2.758 2.796 1.00 93.81 101 PHE A C 1
ATOM 775 O O . PHE A 1 101 ? 11.124 3.078 2.634 1.00 93.81 101 PHE A O 1
ATOM 782 N N . ILE A 1 102 ? 12.716 1.491 2.661 1.00 93.19 102 ILE A N 1
ATOM 783 C CA . ILE A 1 102 ? 11.767 0.399 2.415 1.00 93.19 102 ILE A CA 1
ATOM 784 C C . ILE A 1 102 ? 10.833 0.241 3.605 1.00 93.19 102 ILE A C 1
ATOM 786 O O . ILE A 1 102 ? 9.629 0.145 3.394 1.00 93.19 102 ILE A O 1
ATOM 790 N N . LEU A 1 103 ? 11.346 0.242 4.837 1.00 87.81 103 LEU A N 1
ATOM 791 C CA . LEU A 1 103 ? 10.471 0.110 6.000 1.00 87.81 103 LEU A CA 1
ATOM 792 C C . LEU A 1 103 ? 9.683 1.400 6.276 1.00 87.81 103 LEU A C 1
ATOM 794 O O . LEU A 1 103 ? 8.487 1.318 6.531 1.00 87.81 103 LEU A O 1
ATOM 798 N N . ASP A 1 104 ? 10.314 2.573 6.147 1.00 89.12 104 ASP A N 1
ATOM 799 C CA . ASP A 1 104 ? 9.654 3.882 6.327 1.00 89.12 104 ASP A CA 1
ATOM 800 C C . ASP A 1 104 ? 8.450 4.059 5.386 1.00 89.12 104 ASP A C 1
ATOM 802 O O . ASP A 1 104 ? 7.373 4.461 5.811 1.00 89.12 104 ASP A O 1
ATOM 806 N N . MET A 1 105 ? 8.598 3.716 4.104 1.00 91.56 105 MET A N 1
ATOM 807 C CA . MET A 1 105 ? 7.533 3.905 3.114 1.00 91.56 105 MET A CA 1
ATOM 808 C C . MET A 1 105 ? 6.657 2.658 2.918 1.00 91.56 105 MET A C 1
ATOM 810 O O . MET A 1 105 ? 5.474 2.772 2.602 1.00 91.56 105 MET A O 1
ATOM 814 N N . GLY A 1 106 ? 7.225 1.459 3.052 1.00 91.12 106 GLY A N 1
ATOM 815 C CA . GLY A 1 106 ? 6.584 0.191 2.696 1.00 91.12 106 GLY A CA 1
ATOM 816 C C . GLY A 1 106 ? 5.343 -0.120 3.526 1.00 91.12 106 GLY A C 1
ATOM 817 O O . GLY A 1 106 ? 4.357 -0.619 2.980 1.00 91.12 106 GLY A O 1
ATOM 818 N N . VAL A 1 107 ? 5.353 0.229 4.817 1.00 87.62 107 VAL A N 1
ATOM 819 C CA . VAL A 1 107 ? 4.227 -0.018 5.738 1.00 87.62 107 VAL A CA 1
ATOM 820 C C . VAL A 1 107 ? 2.923 0.612 5.247 1.00 87.62 107 VAL A C 1
ATOM 822 O O . VAL A 1 107 ? 1.874 -0.032 5.299 1.00 87.62 107 VAL A O 1
ATOM 825 N N . HIS A 1 108 ? 3.003 1.802 4.651 1.00 91.69 108 HIS A N 1
ATOM 826 C CA . HIS A 1 108 ? 1.864 2.513 4.078 1.00 91.69 108 HIS A CA 1
ATOM 827 C C . HIS A 1 108 ? 1.253 1.766 2.886 1.00 91.69 108 HIS A C 1
ATOM 829 O O . HIS A 1 108 ? 0.033 1.625 2.769 1.00 91.69 108 HIS A O 1
ATOM 835 N N . PHE A 1 109 ? 2.093 1.222 2.001 1.00 95.62 109 PHE A N 1
ATOM 836 C CA . PHE A 1 109 ? 1.620 0.489 0.825 1.00 95.62 109 PHE A CA 1
ATOM 837 C C . PHE A 1 109 ? 1.014 -0.868 1.187 1.00 95.62 109 PHE A C 1
ATOM 839 O O . PHE A 1 109 ? 0.029 -1.282 0.567 1.00 95.62 109 PHE A O 1
ATOM 846 N N . ILE A 1 110 ? 1.542 -1.525 2.224 1.00 93.75 110 ILE A N 1
ATOM 847 C CA . ILE A 1 110 ? 0.949 -2.739 2.798 1.00 93.75 110 ILE A CA 1
ATOM 848 C C . ILE A 1 110 ? -0.375 -2.423 3.502 1.00 93.75 110 ILE A C 1
ATOM 850 O O . ILE A 1 110 ? -1.340 -3.174 3.352 1.00 93.75 110 ILE A O 1
ATOM 854 N N . ALA A 1 111 ? -0.479 -1.297 4.211 1.00 88.56 111 ALA A N 1
ATOM 855 C CA . ALA A 1 111 ? -1.747 -0.846 4.779 1.00 88.56 111 ALA A CA 1
ATOM 856 C C . ALA A 1 111 ? -2.796 -0.582 3.688 1.00 88.56 111 ALA A C 1
ATOM 858 O O . ALA A 1 111 ? -3.937 -1.030 3.818 1.00 88.56 111 ALA A O 1
ATOM 859 N N . GLY A 1 112 ? -2.400 0.069 2.590 1.00 93.75 112 GLY A N 1
ATOM 860 C CA . GLY A 1 112 ? -3.263 0.285 1.431 1.00 93.75 112 GLY A CA 1
ATOM 861 C C . GLY A 1 112 ? -3.674 -1.014 0.734 1.00 93.75 112 GLY A C 1
ATOM 862 O O . GLY A 1 112 ? -4.845 -1.181 0.401 1.00 93.75 112 GLY A O 1
ATOM 863 N N . LEU A 1 113 ? -2.750 -1.974 0.594 1.00 96.19 113 LEU A N 1
ATOM 864 C CA . LEU A 1 113 ? -3.049 -3.321 0.096 1.00 96.19 113 LEU A CA 1
ATOM 865 C C . LEU A 1 113 ? -4.123 -3.988 0.956 1.00 96.19 113 LEU A C 1
ATOM 867 O O . LEU A 1 113 ? -5.143 -4.417 0.425 1.00 96.19 113 LEU A O 1
ATOM 871 N N . ARG A 1 114 ? -3.909 -4.049 2.275 1.00 94.25 114 ARG A N 1
ATOM 872 C CA . ARG A 1 114 ? -4.838 -4.685 3.220 1.00 94.25 114 ARG A CA 1
ATOM 873 C C . ARG A 1 114 ? -6.203 -4.012 3.201 1.00 94.25 114 ARG A C 1
ATOM 875 O O . ARG A 1 114 ? -7.207 -4.717 3.166 1.00 94.25 114 ARG A O 1
ATOM 882 N N . MET A 1 115 ? -6.251 -2.679 3.144 1.00 93.62 115 MET A N 1
ATOM 883 C CA . MET A 1 115 ? -7.506 -1.942 2.967 1.00 93.62 115 MET A CA 1
ATOM 884 C C . MET A 1 115 ? -8.216 -2.352 1.671 1.00 93.62 115 MET A C 1
ATOM 886 O O . MET A 1 115 ? -9.392 -2.706 1.701 1.00 93.62 115 MET A O 1
ATOM 890 N N . LEU A 1 116 ? -7.493 -2.383 0.549 1.00 96.69 116 LEU A N 1
ATOM 891 C CA . LEU A 1 116 ? -8.051 -2.722 -0.758 1.00 96.69 116 LEU A CA 1
ATOM 892 C C . LEU A 1 116 ? -8.591 -4.156 -0.814 1.00 96.69 116 LEU A C 1
ATOM 894 O O . LEU A 1 116 ? -9.727 -4.366 -1.232 1.00 96.69 116 LEU A O 1
ATOM 898 N N . VAL A 1 117 ? -7.808 -5.156 -0.395 1.00 95.44 117 VAL A N 1
ATOM 899 C CA . VAL A 1 117 ? -8.232 -6.567 -0.484 1.00 95.44 117 VAL A CA 1
ATOM 900 C C . VAL A 1 117 ? -9.196 -6.948 0.643 1.00 95.44 117 VAL A C 1
ATOM 902 O O . VAL A 1 117 ? -10.063 -7.803 0.462 1.00 95.44 117 VAL A O 1
ATOM 905 N N . GLY A 1 118 ? -9.119 -6.277 1.794 1.00 93.44 118 GLY A N 1
ATOM 906 C CA . GLY A 1 118 ? -9.920 -6.530 2.997 1.00 93.44 118 GLY A CA 1
ATOM 907 C C . GLY A 1 118 ? -9.782 -7.943 3.562 1.00 93.44 118 GLY A C 1
ATOM 908 O O . GLY A 1 118 ? -10.771 -8.513 4.009 1.00 93.44 118 GLY A O 1
ATOM 909 N N . CYS A 1 119 ? -8.581 -8.510 3.486 1.00 90.31 119 CYS A N 1
ATOM 910 C CA . CYS A 1 119 ? -8.175 -9.754 4.139 1.00 90.31 119 CYS A CA 1
ATOM 911 C C . CYS A 1 119 ? -6.685 -9.669 4.493 1.00 90.31 119 CYS A C 1
ATOM 913 O O . CYS A 1 119 ? -5.992 -8.749 4.041 1.00 90.31 119 CYS A O 1
ATOM 915 N N . GLU A 1 120 ? -6.204 -10.600 5.313 1.00 90.88 120 GLU A N 1
ATOM 916 C CA . GLU A 1 120 ? -4.829 -10.574 5.810 1.00 90.88 120 GLU A CA 1
ATOM 917 C C . GLU A 1 120 ? -3.827 -11.255 4.884 1.00 90.88 120 GLU A C 1
ATOM 919 O O . GLU A 1 120 ? -4.160 -12.185 4.146 1.00 90.88 120 GLU A O 1
ATOM 924 N N . VAL A 1 121 ? -2.572 -10.809 4.975 1.00 89.12 121 VAL A N 1
ATOM 925 C CA . VAL A 1 121 ? -1.418 -11.541 4.446 1.00 89.12 121 VAL A CA 1
ATOM 926 C C . VAL A 1 121 ? -1.045 -12.622 5.455 1.00 89.12 121 VAL A C 1
ATOM 928 O O . VAL A 1 121 ? -0.741 -12.311 6.603 1.00 89.12 121 VAL A O 1
ATOM 931 N N . VAL A 1 122 ? -1.053 -13.882 5.024 1.00 92.81 122 VAL A N 1
ATOM 932 C CA . VAL A 1 122 ? -0.802 -15.048 5.890 1.00 92.81 122 VAL A CA 1
ATOM 933 C C . VAL A 1 122 ? 0.596 -15.636 5.721 1.00 92.81 122 VAL A C 1
ATOM 935 O O . VAL A 1 122 ? 1.094 -16.309 6.613 1.00 92.81 122 VAL A O 1
ATOM 938 N N . SER A 1 123 ? 1.263 -15.384 4.594 1.00 90.06 123 SER A N 1
ATOM 939 C CA . SER A 1 123 ? 2.678 -15.723 4.425 1.00 90.06 123 SER A CA 1
ATOM 940 C C . SER A 1 123 ? 3.342 -14.849 3.370 1.00 90.06 123 SER A C 1
ATOM 942 O O . SER A 1 123 ? 2.681 -14.305 2.481 1.00 90.06 123 SER A O 1
ATOM 944 N N . VAL A 1 124 ? 4.662 -14.711 3.482 1.00 92.56 124 VAL A N 1
ATOM 945 C CA . VAL A 1 124 ? 5.491 -13.916 2.579 1.00 92.56 124 VAL A CA 1
ATOM 946 C C . VAL A 1 124 ? 6.845 -14.592 2.373 1.00 92.56 124 VAL A C 1
ATOM 948 O O . VAL A 1 124 ? 7.421 -15.156 3.300 1.00 92.56 124 VAL A O 1
ATOM 951 N N . SER A 1 125 ? 7.360 -14.520 1.150 1.00 92.44 125 SER A N 1
ATOM 952 C CA . SER A 1 125 ? 8.738 -14.859 0.807 1.00 92.44 125 SER A CA 1
ATOM 953 C C . SER A 1 125 ? 9.347 -13.700 0.035 1.00 92.44 125 SER A C 1
ATOM 955 O O . SER A 1 125 ? 8.782 -13.259 -0.968 1.00 92.44 125 SER A O 1
ATOM 957 N N . THR A 1 126 ? 10.506 -13.225 0.483 1.00 91.75 126 THR A N 1
ATOM 958 C CA . THR A 1 126 ? 11.089 -11.960 0.029 1.00 91.75 126 THR A CA 1
ATOM 959 C C . THR A 1 126 ? 12.560 -12.114 -0.326 1.00 91.75 126 THR A C 1
ATOM 961 O O . THR A 1 126 ? 13.319 -12.788 0.367 1.00 91.75 126 THR A O 1
ATOM 964 N N . MET A 1 127 ? 12.973 -11.426 -1.386 1.00 93.56 127 MET A N 1
ATOM 965 C CA . MET A 1 127 ? 14.368 -11.156 -1.709 1.00 93.56 127 MET A CA 1
ATOM 966 C C . MET A 1 127 ? 14.609 -9.650 -1.655 1.00 93.56 127 MET A C 1
ATOM 968 O O . MET A 1 127 ? 13.811 -8.862 -2.164 1.00 93.56 127 MET A O 1
ATOM 972 N N . THR A 1 128 ? 15.726 -9.253 -1.055 1.00 95.25 128 THR A N 1
ATOM 973 C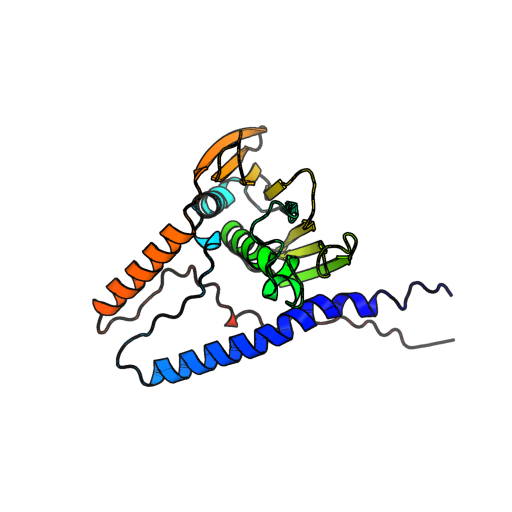 CA . THR A 1 128 ? 16.157 -7.854 -0.975 1.00 95.25 128 THR A CA 1
ATOM 974 C C . THR A 1 128 ? 17.549 -7.700 -1.560 1.00 95.25 128 THR A C 1
ATOM 976 O O . THR A 1 128 ? 18.375 -8.606 -1.439 1.00 95.25 128 THR A O 1
ATOM 979 N N . SER A 1 129 ? 17.845 -6.530 -2.110 1.00 94.19 129 SER A N 1
ATOM 980 C CA . SER A 1 129 ? 19.201 -6.154 -2.510 1.00 94.19 129 SER A CA 1
ATOM 981 C C . SER A 1 129 ? 19.517 -4.721 -2.096 1.00 94.19 129 SER A C 1
ATOM 983 O O . SER A 1 129 ? 18.615 -3.945 -1.775 1.00 94.19 129 SER A O 1
ATOM 985 N N . HIS A 1 130 ? 20.812 -4.401 -2.086 1.00 96.62 130 HIS A N 1
ATOM 986 C CA . HIS A 1 130 ? 21.325 -3.048 -1.896 1.00 96.62 130 HIS A CA 1
ATOM 987 C C . HIS A 1 130 ? 22.140 -2.646 -3.127 1.00 96.62 130 HIS A C 1
ATOM 989 O O . HIS A 1 130 ? 23.250 -3.143 -3.306 1.00 96.62 130 HIS A O 1
ATOM 995 N N . VAL A 1 131 ? 21.559 -1.838 -4.014 1.00 96.44 131 VAL A N 1
ATOM 996 C CA . VAL A 1 131 ? 22.157 -1.480 -5.313 1.00 96.44 131 VAL A CA 1
ATOM 997 C C . VAL A 1 131 ? 22.618 -0.025 -5.321 1.00 96.44 131 VAL A C 1
ATOM 999 O O . VAL A 1 131 ? 23.775 0.253 -5.634 1.00 96.44 131 VAL A O 1
ATOM 1002 N N . ASP A 1 132 ? 21.743 0.906 -4.954 1.00 95.69 132 ASP A N 1
ATOM 1003 C CA . ASP A 1 132 ? 22.065 2.318 -4.794 1.00 95.69 132 ASP A CA 1
ATOM 1004 C C . ASP A 1 132 ? 22.690 2.568 -3.417 1.00 95.69 132 ASP A C 1
ATOM 1006 O O . ASP A 1 132 ? 22.017 2.737 -2.397 1.00 95.69 132 ASP A O 1
ATOM 1010 N N . LEU A 1 133 ? 24.021 2.609 -3.394 1.00 95.00 133 LEU A N 1
ATOM 1011 C CA . LEU A 1 133 ? 24.805 2.797 -2.171 1.00 95.00 133 LEU A CA 1
ATOM 1012 C C . LEU A 1 133 ? 24.698 4.212 -1.584 1.00 95.00 133 LEU A C 1
ATOM 1014 O O . LEU A 1 133 ? 25.184 4.452 -0.478 1.00 95.00 133 LEU A O 1
ATOM 1018 N N . ILE A 1 134 ? 24.061 5.154 -2.289 1.00 94.81 134 ILE A N 1
ATOM 1019 C CA . ILE A 1 134 ? 23.732 6.468 -1.731 1.00 94.81 134 ILE A CA 1
ATOM 1020 C C . ILE A 1 134 ? 22.557 6.340 -0.755 1.00 94.81 134 ILE A C 1
ATOM 1022 O O . ILE A 1 134 ? 22.367 7.220 0.080 1.00 94.81 134 ILE A O 1
ATOM 1026 N N . LEU A 1 135 ? 21.772 5.266 -0.803 1.00 95.19 135 LEU A N 1
ATOM 1027 C CA . LEU A 1 135 ? 20.654 5.021 0.104 1.00 95.19 135 LEU A CA 1
ATOM 1028 C C . LEU A 1 135 ? 21.018 3.996 1.191 1.00 95.19 135 LEU A C 1
ATOM 1030 O O . LEU A 1 135 ? 21.913 3.175 0.992 1.00 95.19 135 LEU A O 1
ATOM 1034 N N . PRO A 1 136 ? 20.338 4.016 2.350 1.00 94.62 136 PRO A N 1
ATOM 1035 C CA . PRO A 1 136 ? 20.449 2.944 3.334 1.00 94.62 136 PRO A CA 1
ATOM 1036 C C . PRO A 1 136 ? 19.923 1.610 2.778 1.00 94.62 136 PRO A C 1
ATOM 1038 O O . PRO A 1 136 ? 18.956 1.619 2.013 1.00 94.62 136 PRO A O 1
ATOM 1041 N N . PRO A 1 137 ? 20.497 0.467 3.191 1.00 93.31 137 PRO A N 1
ATOM 1042 C CA . PRO A 1 137 ? 19.988 -0.844 2.815 1.00 93.31 137 PRO A CA 1
ATOM 1043 C C . PRO A 1 137 ? 18.703 -1.222 3.580 1.00 93.31 137 PRO A C 1
ATOM 1045 O O . PRO A 1 137 ? 18.548 -0.850 4.747 1.00 93.31 137 PRO A O 1
ATOM 1048 N N . PRO A 1 138 ? 17.852 -2.084 2.996 1.00 94.75 138 PRO A N 1
ATOM 1049 C CA . PRO A 1 138 ? 17.774 -2.401 1.568 1.00 94.75 138 PRO A CA 1
ATOM 1050 C C . PRO A 1 138 ? 17.131 -1.250 0.772 1.00 94.75 138 PRO A C 1
ATOM 1052 O O . PRO A 1 138 ? 16.308 -0.508 1.303 1.00 94.75 138 PRO A O 1
ATOM 1055 N N . ASP A 1 139 ? 17.464 -1.132 -0.514 1.00 95.50 139 ASP A N 1
ATOM 1056 C CA . ASP A 1 139 ? 16.862 -0.152 -1.441 1.00 95.50 139 ASP A CA 1
ATOM 1057 C C . ASP A 1 139 ? 15.988 -0.813 -2.528 1.00 95.50 139 ASP A C 1
ATOM 1059 O O . ASP A 1 139 ? 15.236 -0.133 -3.230 1.00 95.50 139 ASP A O 1
ATOM 1063 N N . ASN A 1 140 ? 16.049 -2.145 -2.633 1.00 96.75 140 ASN A N 1
ATOM 1064 C CA . ASN A 1 140 ? 15.209 -2.960 -3.502 1.00 96.75 140 ASN A CA 1
ATOM 1065 C C . ASN A 1 140 ? 14.623 -4.154 -2.739 1.00 96.75 140 ASN A C 1
ATOM 1067 O O . ASN A 1 140 ? 15.312 -4.815 -1.954 1.00 96.75 140 ASN A O 1
ATOM 1071 N N . LEU A 1 141 ? 13.364 -4.470 -3.029 1.00 95.75 141 LEU A N 1
ATOM 1072 C CA . LEU A 1 141 ? 12.623 -5.577 -2.443 1.00 95.75 141 LEU A CA 1
ATOM 1073 C C . LEU A 1 141 ? 11.683 -6.201 -3.476 1.00 95.75 141 LEU A C 1
ATOM 1075 O O . LEU A 1 141 ? 10.973 -5.510 -4.201 1.00 95.75 141 LEU A O 1
ATOM 1079 N N . SER A 1 142 ? 11.660 -7.528 -3.528 1.00 96.62 142 SER A N 1
ATOM 1080 C CA . SER A 1 142 ? 10.731 -8.317 -4.339 1.00 96.62 142 SER A CA 1
ATOM 1081 C C . SER A 1 142 ? 10.161 -9.445 -3.496 1.00 96.62 142 SER A C 1
ATOM 1083 O O . SER A 1 142 ? 10.912 -10.247 -2.944 1.00 96.62 142 SER A O 1
ATOM 1085 N N . SER A 1 143 ? 8.838 -9.500 -3.379 1.00 95.38 143 SER A N 1
ATOM 1086 C CA . SER A 1 143 ? 8.143 -10.455 -2.517 1.00 95.38 143 SER A CA 1
ATOM 1087 C C . SER A 1 143 ? 7.001 -11.151 -3.234 1.00 95.38 143 SER A C 1
ATOM 1089 O O . SER A 1 143 ? 6.295 -10.534 -4.032 1.00 95.38 143 SER A O 1
ATOM 1091 N N . VAL A 1 144 ? 6.778 -12.410 -2.870 1.00 97.75 144 VAL A N 1
ATOM 1092 C CA . VAL A 1 144 ? 5.538 -13.150 -3.122 1.00 97.75 144 VAL A CA 1
ATOM 1093 C C . VAL A 1 144 ? 4.820 -13.310 -1.789 1.00 97.75 144 VAL A C 1
ATOM 1095 O O . VAL A 1 144 ? 5.457 -13.637 -0.789 1.00 97.75 144 VAL A O 1
ATOM 1098 N N . PHE A 1 145 ? 3.512 -13.082 -1.764 1.00 95.94 145 PHE A N 1
ATOM 1099 C CA . PHE A 1 145 ? 2.697 -13.230 -0.563 1.00 95.94 145 PHE A CA 1
ATOM 1100 C C . PHE A 1 145 ? 1.427 -14.037 -0.827 1.00 95.94 145 PHE A C 1
ATOM 1102 O O . PHE A 1 145 ? 0.926 -14.089 -1.954 1.00 95.94 145 PHE A O 1
ATOM 1109 N N . HIS A 1 146 ? 0.888 -14.633 0.232 1.00 95.44 146 HIS A N 1
ATOM 1110 C CA . HIS A 1 146 ? -0.405 -15.312 0.233 1.00 95.44 146 HIS A CA 1
ATOM 1111 C C . HIS A 1 146 ? -1.390 -14.576 1.133 1.00 95.44 146 HIS A C 1
ATOM 1113 O O . HIS A 1 146 ? -1.024 -14.103 2.209 1.00 95.44 146 HIS A O 1
ATOM 1119 N N . LEU A 1 147 ? -2.639 -14.496 0.687 1.00 94.69 147 LEU A N 1
ATOM 1120 C CA . LEU A 1 147 ? -3.753 -13.916 1.422 1.00 94.69 147 LEU A CA 1
ATOM 1121 C C . LEU A 1 147 ? -4.615 -15.007 2.060 1.00 94.69 147 LEU A C 1
ATOM 1123 O O . LEU A 1 147 ? -4.707 -16.124 1.549 1.00 94.69 147 LEU A O 1
ATOM 1127 N N . GLU A 1 148 ? -5.308 -14.652 3.138 1.00 94.00 148 GLU A N 1
ATOM 1128 C CA . GLU A 1 148 ? -6.229 -15.530 3.879 1.00 94.00 148 GLU A CA 1
ATOM 1129 C C . GLU A 1 148 ? -7.313 -16.162 2.989 1.00 94.00 148 GLU A C 1
ATOM 1131 O O . GLU A 1 148 ? -7.722 -17.300 3.191 1.00 94.00 148 GLU A O 1
ATOM 1136 N N . ASN A 1 149 ? -7.754 -15.456 1.948 1.00 91.75 149 ASN A N 1
ATOM 1137 C CA . ASN A 1 149 ? -8.764 -15.954 1.010 1.00 91.75 149 ASN A CA 1
ATOM 1138 C C . ASN A 1 149 ? -8.217 -16.902 -0.077 1.00 91.75 149 ASN A C 1
ATOM 1140 O O . ASN A 1 149 ? -8.937 -17.234 -1.023 1.00 91.75 149 ASN A O 1
ATOM 1144 N N . GLY A 1 150 ? -6.948 -17.308 0.023 1.00 94.38 150 GLY A N 1
ATOM 1145 C CA . GLY A 1 150 ? -6.281 -18.222 -0.903 1.00 94.38 150 GLY A CA 1
ATOM 1146 C C . GLY A 1 150 ? -5.718 -17.570 -2.169 1.00 94.38 150 GLY A C 1
ATOM 1147 O O . GLY A 1 150 ? -5.083 -18.261 -2.965 1.00 94.38 150 GLY A O 1
ATOM 1148 N N . CYS A 1 151 ? -5.914 -16.264 -2.378 1.00 97.38 151 CYS A N 1
ATOM 1149 C CA . CYS A 1 151 ? -5.256 -15.531 -3.459 1.00 97.38 151 CYS A CA 1
ATOM 1150 C C . CYS A 1 151 ? -3.777 -15.296 -3.118 1.00 97.38 151 CYS A C 1
ATOM 1152 O O . CYS A 1 151 ? -3.418 -15.095 -1.959 1.00 97.38 151 CYS A O 1
ATOM 1154 N N . SER A 1 152 ? -2.910 -15.274 -4.126 1.00 97.69 152 SER A N 1
ATOM 1155 C CA . SER A 1 152 ? -1.513 -14.865 -3.979 1.00 97.69 152 SER A CA 1
ATOM 1156 C C . SER A 1 152 ? -1.236 -13.571 -4.731 1.00 97.69 152 SER A C 1
ATOM 1158 O O . SER A 1 152 ? -2.020 -13.121 -5.577 1.00 97.69 152 SER A O 1
ATOM 1160 N N . GLY A 1 153 ? -0.114 -12.944 -4.408 1.00 98.25 153 GLY A N 1
ATOM 1161 C CA . GLY A 1 153 ? 0.293 -11.719 -5.060 1.00 98.25 153 GLY A CA 1
ATOM 1162 C C . GLY A 1 153 ? 1.777 -11.444 -4.966 1.00 98.25 153 GLY A C 1
ATOM 1163 O O . GLY A 1 153 ? 2.540 -12.195 -4.358 1.00 98.25 153 GLY A O 1
ATOM 1164 N N . VAL A 1 154 ? 2.169 -10.346 -5.600 1.00 98.62 154 VAL A N 1
ATOM 1165 C CA . VAL A 1 154 ? 3.538 -9.840 -5.591 1.00 98.62 154 VAL A CA 1
ATOM 1166 C C . VAL A 1 154 ? 3.581 -8.429 -5.030 1.00 98.62 154 VAL A C 1
ATOM 1168 O O . VAL A 1 154 ? 2.708 -7.607 -5.316 1.00 98.62 154 VAL A O 1
ATOM 1171 N N . PHE A 1 155 ? 4.613 -8.152 -4.242 1.00 98.44 155 PHE A N 1
ATOM 1172 C CA . PHE A 1 155 ? 4.957 -6.812 -3.784 1.00 98.44 155 PHE A CA 1
ATOM 1173 C C . PHE A 1 155 ? 6.387 -6.504 -4.212 1.00 98.44 155 PHE A C 1
ATOM 1175 O O . PHE A 1 155 ? 7.325 -7.192 -3.803 1.00 98.44 155 PHE A O 1
ATOM 1182 N N . VAL A 1 156 ? 6.544 -5.493 -5.060 1.00 97.88 156 VAL A N 1
ATOM 1183 C CA . VAL A 1 156 ? 7.842 -5.030 -5.550 1.00 97.88 156 VAL A CA 1
ATOM 1184 C C . VAL A 1 156 ? 8.033 -3.595 -5.106 1.00 97.88 156 VAL A C 1
ATOM 1186 O O . VAL A 1 156 ? 7.148 -2.760 -5.298 1.00 97.88 156 VAL A O 1
ATOM 1189 N N . MET A 1 157 ? 9.197 -3.315 -4.532 1.00 97.88 157 MET A N 1
ATOM 1190 C CA . MET A 1 157 ? 9.567 -1.983 -4.097 1.00 97.88 157 MET A CA 1
ATOM 1191 C C . MET A 1 157 ? 10.989 -1.640 -4.530 1.00 97.88 157 MET A C 1
ATOM 1193 O O . MET A 1 157 ? 11.935 -2.349 -4.196 1.00 97.88 157 MET A O 1
ATOM 1197 N N . VAL A 1 158 ? 11.129 -0.530 -5.248 1.00 97.88 158 VAL A N 1
ATOM 1198 C CA . VAL A 1 158 ? 12.404 0.060 -5.668 1.00 97.88 158 VAL A CA 1
ATOM 1199 C C . VAL A 1 158 ? 12.416 1.504 -5.193 1.00 97.88 158 VAL A C 1
ATOM 1201 O O . VAL A 1 158 ? 11.532 2.284 -5.541 1.00 97.88 158 VAL A O 1
ATOM 1204 N N . VAL A 1 159 ? 13.397 1.877 -4.377 1.00 96.44 159 VAL A N 1
ATOM 1205 C CA . VAL A 1 159 ? 13.392 3.176 -3.686 1.00 96.44 159 VAL A CA 1
ATOM 1206 C C . VAL A 1 159 ? 13.855 4.335 -4.589 1.00 96.44 159 VAL A C 1
ATOM 1208 O O . VAL A 1 159 ? 13.359 5.457 -4.441 1.00 96.44 159 VAL A O 1
ATOM 1211 N N . SER A 1 160 ? 14.760 4.085 -5.543 1.00 94.50 160 SER A N 1
ATOM 1212 C CA . SER A 1 160 ? 15.383 5.105 -6.412 1.00 94.50 160 SER A CA 1
ATOM 1213 C C . SER A 1 160 ? 15.158 4.881 -7.916 1.00 94.50 160 SER A C 1
ATOM 1215 O O . SER A 1 160 ? 16.072 4.970 -8.736 1.00 94.50 160 SER A O 1
ATOM 1217 N N . SER A 1 161 ? 13.909 4.649 -8.320 1.00 94.75 161 SER A N 1
ATOM 1218 C CA . SER A 1 161 ? 13.522 4.639 -9.734 1.00 94.75 161 SER A CA 1
ATOM 1219 C C . SER A 1 161 ? 13.571 6.040 -10.365 1.00 94.75 161 SER A C 1
ATOM 1221 O O . SER A 1 161 ? 13.223 7.062 -9.758 1.00 94.75 161 SER A O 1
ATOM 1223 N N . ARG A 1 162 ? 13.980 6.079 -11.640 1.00 92.62 162 ARG A N 1
ATOM 1224 C CA . ARG A 1 162 ? 13.921 7.276 -12.500 1.00 92.62 162 ARG A CA 1
ATOM 1225 C C . ARG A 1 162 ? 12.534 7.493 -13.109 1.00 92.62 162 ARG A C 1
ATOM 1227 O O . ARG A 1 162 ? 12.227 8.602 -13.532 1.00 92.62 162 ARG A O 1
ATOM 1234 N N . SER A 1 163 ? 11.715 6.448 -13.152 1.00 93.06 163 SER A N 1
ATOM 1235 C CA . SER A 1 163 ? 10.339 6.461 -13.646 1.00 93.06 163 SER A CA 1
ATOM 1236 C C . SER A 1 163 ? 9.422 6.004 -12.513 1.00 93.06 163 SER A C 1
ATOM 1238 O O . SER A 1 163 ? 9.106 4.820 -12.434 1.00 93.06 163 SER A O 1
ATOM 1240 N N . PRO A 1 164 ? 9.060 6.896 -11.576 1.00 93.69 164 PRO A N 1
ATOM 1241 C CA . PRO A 1 164 ? 8.292 6.492 -10.413 1.00 93.69 164 PRO A CA 1
ATOM 1242 C C . PRO A 1 164 ? 6.906 5.981 -10.811 1.00 93.69 164 PRO A C 1
ATOM 1244 O O . PRO A 1 164 ? 6.237 6.554 -11.674 1.00 93.69 164 PRO A O 1
ATOM 1247 N N . LYS A 1 165 ? 6.464 4.921 -10.139 1.00 96.06 165 LYS A N 1
ATOM 1248 C CA . LYS A 1 165 ? 5.187 4.249 -10.374 1.00 96.06 165 LYS A CA 1
ATOM 1249 C C . LYS A 1 165 ? 4.689 3.662 -9.066 1.00 96.06 165 LYS A C 1
ATOM 1251 O O . LYS A 1 165 ? 5.400 2.913 -8.412 1.00 96.06 165 LYS A O 1
ATOM 1256 N N . ILE A 1 166 ? 3.459 3.976 -8.680 1.00 97.88 166 ILE A N 1
ATOM 1257 C CA . ILE A 1 166 ? 2.813 3.341 -7.528 1.00 97.88 166 ILE A CA 1
ATOM 1258 C C . ILE A 1 166 ? 1.478 2.786 -8.000 1.00 97.88 166 ILE A C 1
ATOM 1260 O O . ILE A 1 166 ? 0.649 3.530 -8.529 1.00 97.88 166 ILE A O 1
ATOM 1264 N N . LEU A 1 167 ? 1.299 1.482 -7.830 1.00 98.25 167 LEU A N 1
ATOM 1265 C CA . LEU A 1 167 ? 0.209 0.723 -8.418 1.00 98.25 167 LEU A CA 1
ATOM 1266 C C . LEU A 1 167 ? -0.270 -0.364 -7.462 1.00 98.25 167 LEU A C 1
ATOM 1268 O O . LEU A 1 167 ? 0.529 -1.183 -7.014 1.00 98.25 167 LEU A O 1
ATOM 1272 N N . TRP A 1 168 ? -1.582 -0.442 -7.268 1.00 98.69 168 TRP A N 1
ATOM 1273 C CA . TRP A 1 168 ? -2.260 -1.658 -6.832 1.00 98.69 168 TRP A CA 1
ATOM 1274 C C . TRP A 1 168 ? -3.083 -2.185 -7.995 1.00 98.69 168 TRP A C 1
ATOM 1276 O O . TRP A 1 168 ? -3.843 -1.443 -8.615 1.00 98.69 168 TRP A O 1
ATOM 1286 N N . ARG A 1 169 ? -2.950 -3.469 -8.298 1.00 98.69 169 ARG A N 1
ATOM 1287 C CA . ARG A 1 169 ? -3.710 -4.122 -9.358 1.00 98.69 169 ARG A CA 1
ATOM 1288 C C . ARG A 1 169 ? -4.219 -5.462 -8.864 1.00 98.69 169 ARG A C 1
ATOM 1290 O O . ARG A 1 169 ? -3.443 -6.287 -8.396 1.00 98.69 169 ARG A O 1
ATOM 1297 N N . VAL A 1 170 ? -5.519 -5.679 -8.993 1.00 98.75 170 VAL A N 1
ATOM 1298 C CA . VAL A 1 170 ? -6.192 -6.912 -8.595 1.00 98.75 170 VAL A CA 1
ATOM 1299 C C . VAL A 1 170 ? -6.887 -7.489 -9.814 1.00 98.75 170 VAL A C 1
ATOM 1301 O O . VAL A 1 170 ? -7.767 -6.860 -10.398 1.00 98.75 170 VAL A O 1
ATOM 1304 N N . VAL A 1 171 ? -6.477 -8.689 -10.205 1.00 98.38 171 VAL A N 1
ATOM 1305 C CA . VAL A 1 171 ? -7.117 -9.456 -11.275 1.00 98.38 171 VAL A CA 1
ATOM 1306 C C . VAL A 1 171 ? -8.115 -10.401 -10.641 1.00 98.38 171 VAL A C 1
ATOM 1308 O O . VAL A 1 171 ? -7.751 -11.154 -9.736 1.00 98.38 171 VAL A O 1
ATOM 1311 N N . GLY A 1 172 ? -9.348 -10.386 -11.129 1.00 98.12 172 GLY A N 1
ATOM 1312 C CA . GLY A 1 172 ? -10.371 -11.351 -10.764 1.00 98.12 172 GLY A CA 1
ATOM 1313 C C . GLY A 1 172 ? -10.941 -12.066 -11.984 1.00 98.12 172 GLY A C 1
ATOM 1314 O O . GLY A 1 172 ? -10.591 -11.772 -13.126 1.00 98.12 172 GLY A O 1
ATOM 1315 N N . THR A 1 173 ? -11.822 -13.031 -11.740 1.00 97.31 173 THR A N 1
ATOM 1316 C CA . THR A 1 173 ? -12.433 -13.852 -12.797 1.00 97.31 173 THR A CA 1
ATOM 1317 C C . THR A 1 173 ? -13.293 -13.061 -13.781 1.00 97.31 173 THR A C 1
ATOM 1319 O O . THR A 1 173 ? -13.467 -13.503 -14.912 1.00 97.31 173 THR A O 1
ATOM 1322 N N . ASN A 1 174 ? -13.834 -11.915 -13.361 1.00 97.56 174 ASN A N 1
ATOM 1323 C CA . ASN A 1 174 ? -14.799 -11.127 -14.135 1.00 97.56 174 ASN A CA 1
ATOM 1324 C C . ASN A 1 174 ? -14.262 -9.744 -14.529 1.00 97.56 174 ASN A C 1
ATOM 1326 O O . ASN A 1 174 ? -14.989 -8.958 -15.135 1.00 97.56 174 ASN A O 1
ATOM 1330 N N . GLY A 1 175 ? -13.018 -9.423 -14.171 1.00 97.81 175 GLY A N 1
ATOM 1331 C CA . GLY A 1 175 ? -12.464 -8.105 -14.432 1.00 97.81 175 GLY A CA 1
ATOM 1332 C C . GLY A 1 175 ? -11.123 -7.849 -13.763 1.00 97.81 175 GLY A C 1
ATOM 1333 O O . GLY A 1 175 ? -10.497 -8.726 -13.170 1.00 97.81 175 GLY A O 1
ATOM 1334 N N . THR A 1 176 ? -10.657 -6.613 -13.866 1.00 98.56 176 THR A N 1
ATOM 1335 C CA . THR A 1 176 ? -9.442 -6.136 -13.201 1.00 98.56 176 THR A CA 1
ATOM 1336 C C . THR A 1 176 ? -9.704 -4.776 -12.583 1.00 98.5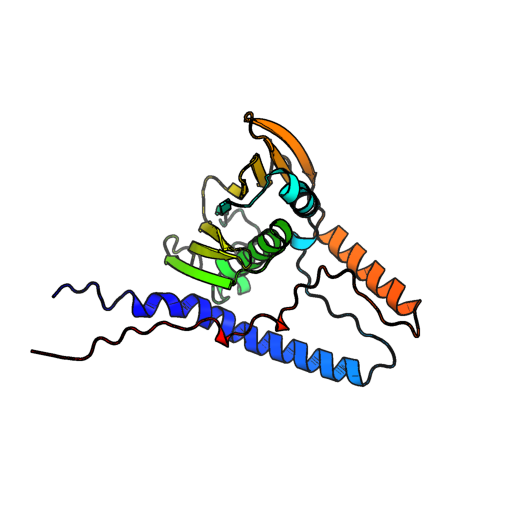6 176 THR A C 1
ATOM 1338 O O . THR A 1 176 ? -10.183 -3.870 -13.257 1.00 98.56 176 THR A O 1
ATOM 1341 N N . LEU A 1 177 ? -9.317 -4.615 -11.324 1.00 98.75 177 LEU A N 1
ATOM 1342 C CA . LEU A 1 177 ? -9.281 -3.328 -10.648 1.00 98.75 177 LEU A CA 1
ATOM 1343 C C . LEU A 1 177 ? -7.837 -2.833 -10.586 1.00 98.75 177 LEU A C 1
ATOM 1345 O O . LEU A 1 177 ? -6.931 -3.580 -10.214 1.00 98.75 177 LEU A O 1
ATOM 1349 N N . GLN A 1 178 ? -7.623 -1.571 -10.929 1.00 98.62 178 GLN A N 1
ATOM 1350 C CA . GLN A 1 178 ? -6.322 -0.923 -10.894 1.00 98.62 178 GLN A CA 1
ATOM 1351 C C . GLN A 1 178 ? -6.423 0.427 -10.186 1.00 98.62 178 GLN A C 1
ATOM 1353 O O . GLN A 1 178 ? -7.311 1.216 -10.483 1.00 98.62 178 GLN A O 1
ATOM 1358 N N . ILE A 1 179 ? -5.499 0.702 -9.270 1.00 98.62 179 ILE A N 1
ATOM 1359 C CA . ILE A 1 179 ? -5.366 1.984 -8.578 1.00 98.62 179 ILE A CA 1
ATOM 1360 C C . ILE A 1 179 ? -3.938 2.460 -8.769 1.00 98.62 179 ILE A C 1
ATOM 1362 O O . ILE A 1 179 ? -2.995 1.830 -8.293 1.00 98.62 179 ILE A O 1
ATOM 1366 N N . GLU A 1 180 ? -3.778 3.570 -9.472 1.00 97.94 180 GLU A N 1
ATOM 1367 C CA . GLU A 1 180 ? -2.484 4.177 -9.752 1.00 97.94 180 GLU A CA 1
ATOM 1368 C C . GLU A 1 180 ? -2.367 5.516 -9.038 1.00 97.94 180 GLU A C 1
ATOM 1370 O O . GLU A 1 180 ? -3.298 6.316 -9.064 1.00 97.94 180 GLU A O 1
ATOM 1375 N N . ARG A 1 181 ? -1.221 5.779 -8.409 1.00 96.81 181 ARG A N 1
ATOM 1376 C CA . ARG A 1 181 ? -0.949 7.089 -7.817 1.00 96.81 181 ARG A CA 1
ATOM 1377 C C . ARG A 1 181 ? -0.492 8.069 -8.895 1.00 96.81 181 ARG A C 1
ATOM 1379 O O . ARG A 1 181 ? 0.539 7.865 -9.530 1.00 96.81 181 ARG A O 1
ATOM 1386 N N . GLY A 1 182 ? -1.200 9.184 -8.989 1.00 92.88 182 GLY A N 1
ATOM 1387 C CA . GLY A 1 182 ? -0.967 10.244 -9.956 1.00 92.88 182 GLY A CA 1
ATOM 1388 C C . GLY A 1 182 ? -1.646 9.978 -11.297 1.00 92.88 182 GLY A C 1
ATOM 1389 O O . GLY A 1 182 ? -1.797 8.841 -11.732 1.00 92.88 182 GLY A O 1
ATOM 1390 N N . PHE A 1 183 ? -2.073 11.052 -11.957 1.00 89.56 183 PHE A N 1
ATOM 1391 C CA . PHE A 1 183 ? -2.647 10.984 -13.299 1.00 89.56 183 PHE A CA 1
ATOM 1392 C C . PHE A 1 183 ? -2.478 12.322 -14.010 1.00 89.56 183 PHE A C 1
ATOM 1394 O O . PHE A 1 183 ? -2.900 13.346 -13.484 1.00 89.56 183 PHE A O 1
ATOM 1401 N N . GLN A 1 184 ? -1.845 12.328 -15.189 1.00 88.31 184 GLN A N 1
ATOM 1402 C CA . GLN A 1 184 ? -1.658 13.537 -16.011 1.00 88.31 184 GLN A CA 1
ATOM 1403 C C . GLN A 1 184 ? -1.121 14.753 -15.218 1.00 88.31 184 GLN A C 1
ATOM 1405 O O . GLN A 1 184 ? -1.573 15.880 -15.393 1.00 88.31 184 GLN A O 1
ATOM 1410 N N . GLY A 1 185 ? -0.170 14.517 -14.306 1.00 88.00 185 GLY A N 1
ATOM 1411 C CA . GLY A 1 185 ? 0.429 15.558 -13.459 1.00 88.00 185 GLY A CA 1
ATOM 1412 C C . GLY A 1 185 ? -0.371 15.933 -12.205 1.00 88.00 185 GLY A C 1
ATOM 1413 O O . GLY A 1 185 ? 0.114 16.721 -11.399 1.00 88.00 185 GLY A O 1
ATOM 1414 N N . GLN A 1 186 ? -1.559 15.362 -11.993 1.00 92.56 186 GLN A N 1
ATOM 1415 C CA . GLN A 1 186 ? -2.359 15.592 -10.790 1.00 92.56 186 GLN A CA 1
ATOM 1416 C C . GLN A 1 186 ? -1.918 14.695 -9.629 1.00 92.56 186 GLN A C 1
ATOM 1418 O O . GLN A 1 186 ? -1.620 13.511 -9.808 1.00 92.56 186 GLN A O 1
ATOM 1423 N N . HIS A 1 187 ? -1.932 15.259 -8.420 1.00 93.94 187 HIS A N 1
ATOM 1424 C CA . HIS A 1 187 ? -1.672 14.549 -7.170 1.00 93.94 187 HIS A CA 1
ATOM 1425 C C . HIS A 1 187 ? -2.956 13.891 -6.651 1.00 93.94 187 HIS A C 1
ATOM 1427 O O . HIS A 1 187 ? -3.902 14.570 -6.260 1.00 93.94 187 HIS A O 1
ATOM 1433 N N . GLY A 1 188 ? -2.985 12.564 -6.652 1.00 97.19 188 GLY A N 1
ATOM 1434 C CA . GLY A 1 188 ? -4.131 11.770 -6.224 1.00 97.19 188 GLY A CA 1
ATOM 1435 C C . GLY A 1 188 ? -3.975 10.329 -6.683 1.00 97.19 188 GLY A C 1
ATOM 1436 O O . GLY A 1 188 ? -2.851 9.851 -6.862 1.00 97.19 188 GLY A O 1
ATOM 1437 N N . TYR A 1 189 ? -5.093 9.664 -6.931 1.00 98.38 189 TYR A N 1
ATOM 1438 C CA . TYR A 1 189 ? -5.137 8.323 -7.490 1.00 98.38 189 TYR A CA 1
ATOM 1439 C C . TYR A 1 189 ? -6.139 8.243 -8.637 1.00 98.38 189 TYR A C 1
ATOM 1441 O O . TYR A 1 189 ? -7.235 8.795 -8.553 1.00 98.38 189 TYR A O 1
ATOM 1449 N N . LEU A 1 190 ? -5.787 7.500 -9.680 1.00 98.50 190 LEU A N 1
ATOM 1450 C CA . LEU A 1 190 ? -6.728 7.039 -10.688 1.00 98.50 190 LEU A CA 1
ATOM 1451 C C . LEU A 1 190 ? -7.160 5.615 -10.345 1.00 98.50 190 LEU A C 1
ATOM 1453 O O . LEU A 1 190 ? -6.326 4.712 -10.290 1.00 98.50 190 LEU A O 1
ATOM 1457 N N . VAL A 1 191 ? -8.458 5.417 -10.148 1.00 98.69 191 VAL A N 1
ATOM 1458 C CA . VAL A 1 191 ? -9.080 4.098 -10.016 1.00 98.69 191 VAL A CA 1
ATOM 1459 C C . VAL A 1 191 ? -9.649 3.715 -11.376 1.00 98.69 191 VAL A C 1
ATOM 1461 O O . VAL A 1 191 ? -10.412 4.491 -11.940 1.00 98.69 191 VAL A O 1
ATOM 1464 N N . SER A 1 192 ? -9.302 2.539 -11.889 1.00 98.56 192 SER A N 1
ATOM 1465 C CA . SER A 1 192 ? -9.764 1.998 -13.170 1.00 98.56 192 SER A CA 1
ATOM 1466 C C . SER A 1 192 ? -10.299 0.583 -12.983 1.00 98.56 192 SER A C 1
ATOM 1468 O O . SER A 1 192 ? -9.584 -0.294 -12.497 1.00 98.56 192 SER A O 1
ATOM 1470 N N . LEU A 1 193 ? -11.543 0.356 -13.392 1.00 98.56 193 LEU A N 1
ATOM 1471 C CA . LEU A 1 193 ? -12.190 -0.951 -13.404 1.00 98.56 193 LEU A CA 1
ATOM 1472 C C . LEU A 1 193 ? -12.374 -1.410 -14.848 1.00 98.56 193 LEU A C 1
ATOM 1474 O O . LEU A 1 193 ? -13.043 -0.736 -15.632 1.00 98.56 193 LEU A O 1
ATOM 1478 N N . TYR A 1 194 ? -11.801 -2.565 -15.166 1.00 98.19 194 TYR A N 1
ATOM 1479 C CA . TYR A 1 194 ? -11.945 -3.253 -16.442 1.00 98.19 194 TYR A CA 1
ATOM 1480 C C . TYR A 1 194 ? -12.908 -4.423 -16.267 1.00 98.19 194 TYR A C 1
ATOM 1482 O O . TYR A 1 194 ? -12.673 -5.270 -15.403 1.00 98.19 194 TYR A O 1
ATOM 1490 N N . ASP A 1 195 ? -13.967 -4.482 -17.071 1.00 94.81 195 ASP A N 1
ATOM 1491 C CA . ASP A 1 195 ? -14.900 -5.612 -17.076 1.00 94.81 195 ASP A CA 1
ATOM 1492 C C . ASP A 1 195 ? -14.381 -6.799 -17.914 1.00 94.81 195 ASP A C 1
ATOM 1494 O O . ASP A 1 195 ? -13.315 -6.741 -18.534 1.00 94.81 195 ASP A O 1
ATOM 1498 N N . ALA A 1 196 ? -15.152 -7.888 -17.957 1.00 90.38 196 ALA A N 1
ATOM 1499 C CA . ALA A 1 196 ? -14.830 -9.081 -18.742 1.00 90.38 196 ALA A CA 1
ATOM 1500 C C . ALA A 1 196 ? -14.741 -8.829 -20.262 1.00 90.38 196 ALA A C 1
ATOM 1502 O O . ALA A 1 196 ? -14.120 -9.615 -20.976 1.00 90.38 196 ALA A O 1
ATOM 1503 N N . ASN A 1 197 ? -15.333 -7.739 -20.760 1.00 90.75 197 ASN A N 1
ATOM 1504 C CA . ASN A 1 197 ? -15.279 -7.332 -22.166 1.00 90.75 197 ASN A CA 1
ATOM 1505 C C . ASN A 1 197 ? -14.112 -6.369 -22.450 1.00 90.75 197 ASN A C 1
ATOM 1507 O O . ASN A 1 197 ? -13.947 -5.919 -23.584 1.00 90.75 197 ASN A O 1
ATOM 1511 N N . GLY A 1 198 ? -13.317 -6.024 -21.432 1.00 87.62 198 GLY A N 1
ATOM 1512 C CA . GLY A 1 198 ? -12.225 -5.060 -21.521 1.00 87.62 198 GLY A CA 1
ATOM 1513 C C . GLY A 1 198 ? -12.671 -3.595 -21.504 1.00 87.62 198 GLY A C 1
ATOM 1514 O O . GLY A 1 198 ? -11.836 -2.716 -21.727 1.00 87.62 198 GLY A O 1
ATOM 1515 N N . GLN A 1 199 ? -13.948 -3.295 -21.235 1.00 94.81 199 GLN A N 1
ATOM 1516 C CA . GLN A 1 199 ? -14.404 -1.913 -21.073 1.00 94.81 199 GLN A CA 1
ATOM 1517 C C . GLN A 1 199 ? -13.875 -1.337 -19.762 1.00 94.81 199 GLN A C 1
ATOM 1519 O O . GLN A 1 199 ? -13.984 -1.965 -18.712 1.00 94.81 199 GLN A O 1
ATOM 1524 N N . CYS A 1 200 ? -13.326 -0.123 -19.827 1.00 96.94 200 CYS A N 1
ATOM 1525 C CA . CYS A 1 200 ? -12.723 0.556 -18.685 1.00 96.94 200 CYS A CA 1
ATOM 1526 C C . CYS A 1 200 ? -13.597 1.714 -18.204 1.00 96.94 200 CYS A C 1
ATOM 1528 O O . CYS A 1 200 ? -13.957 2.595 -18.987 1.00 96.94 200 CYS A O 1
ATOM 1530 N N . LYS A 1 201 ? -13.869 1.757 -16.900 1.00 97.38 201 LYS A N 1
ATOM 1531 C CA . LYS A 1 201 ? -14.407 2.936 -16.210 1.00 97.38 201 LYS A CA 1
ATOM 1532 C C . LYS A 1 201 ? -13.363 3.451 -15.238 1.00 97.38 201 LYS A C 1
ATOM 1534 O O . LYS A 1 201 ? -12.829 2.664 -14.459 1.00 97.38 201 LYS A O 1
ATOM 1539 N N . SER A 1 202 ? -13.101 4.755 -15.271 1.00 97.69 202 SER A N 1
ATOM 1540 C CA . SER A 1 202 ? -12.084 5.363 -14.419 1.00 97.69 202 SER A CA 1
ATOM 1541 C C . SER A 1 202 ? -12.592 6.597 -13.690 1.00 97.69 202 SER A C 1
ATOM 1543 O O . SER A 1 202 ? -13.321 7.406 -14.262 1.00 97.69 202 SER A O 1
ATOM 1545 N N . SER A 1 203 ? -12.143 6.751 -12.448 1.00 98.06 203 SER A N 1
ATOM 1546 C CA . SER A 1 203 ? -12.459 7.878 -11.572 1.00 98.06 203 SER A CA 1
ATOM 1547 C C . SER A 1 203 ? -11.189 8.345 -10.868 1.00 98.06 203 SER A C 1
ATOM 1549 O O . SER A 1 203 ? -10.401 7.529 -10.387 1.00 98.06 203 SER A O 1
ATOM 1551 N N . PHE A 1 204 ? -10.982 9.659 -10.814 1.00 98.31 204 PHE A N 1
ATOM 1552 C CA . PHE A 1 204 ? -9.846 10.259 -10.120 1.00 98.31 204 PHE A CA 1
ATOM 1553 C C . PHE A 1 204 ? -10.252 10.742 -8.727 1.00 98.31 204 PHE A C 1
ATOM 1555 O O . PHE A 1 204 ? -11.314 11.339 -8.557 1.00 98.31 204 PHE A O 1
ATOM 1562 N N . PHE A 1 205 ? -9.375 10.526 -7.751 1.00 98.19 205 PHE A N 1
ATOM 1563 C CA . PHE A 1 205 ? -9.566 10.932 -6.364 1.00 98.19 205 PHE A CA 1
ATOM 1564 C C . PHE A 1 205 ? -8.332 11.701 -5.880 1.00 98.19 205 PHE A C 1
ATOM 1566 O O . PHE A 1 205 ? -7.230 11.146 -5.918 1.00 98.19 205 PHE A O 1
ATOM 1573 N N . PRO A 1 206 ? -8.470 12.954 -5.414 1.00 97.69 206 PRO A N 1
ATOM 1574 C CA . PRO A 1 206 ? -7.359 13.670 -4.793 1.00 97.69 206 PRO A CA 1
ATOM 1575 C C . PRO A 1 206 ? -6.942 12.999 -3.476 1.00 97.69 206 PRO A C 1
ATOM 1577 O O . PRO A 1 206 ? -7.736 12.293 -2.853 1.00 97.69 206 PRO A O 1
ATOM 1580 N N . PHE A 1 207 ? -5.704 13.242 -3.036 1.00 97.12 207 PHE A N 1
ATOM 1581 C CA . PHE A 1 207 ? -5.255 12.785 -1.718 1.00 97.12 207 PHE A CA 1
ATOM 1582 C C . PHE A 1 207 ? -6.063 13.458 -0.614 1.00 97.12 207 PHE A C 1
ATOM 1584 O O . PHE A 1 207 ? -6.177 14.685 -0.582 1.00 97.12 207 PHE A O 1
ATOM 1591 N N . SER A 1 208 ? -6.562 12.663 0.325 1.00 96.56 208 SER A N 1
ATOM 1592 C CA . SER A 1 208 ? -7.205 13.198 1.527 1.00 96.56 208 SER A CA 1
ATOM 1593 C C . SER A 1 208 ? -7.079 12.285 2.741 1.00 96.56 208 SER A C 1
ATOM 1595 O O . SER A 1 208 ? -7.688 12.584 3.765 1.00 96.56 208 SER A O 1
ATOM 1597 N N . GLY A 1 209 ? -6.282 11.212 2.675 1.00 91.75 209 GLY A N 1
ATOM 1598 C CA . GLY A 1 209 ? -6.222 10.197 3.728 1.00 91.75 209 GLY A CA 1
ATOM 1599 C C . GLY A 1 209 ? -5.922 10.761 5.115 1.00 91.75 209 GLY A C 1
ATOM 1600 O O . GLY A 1 209 ? -6.581 10.382 6.070 1.00 91.75 209 GLY A O 1
ATOM 1601 N N . VAL A 1 210 ? -5.003 11.728 5.239 1.00 89.56 210 VAL A N 1
ATOM 1602 C CA . VAL A 1 210 ? -4.686 12.357 6.541 1.00 89.56 210 VAL A CA 1
ATOM 1603 C C . VAL A 1 210 ? -5.893 13.114 7.102 1.00 89.56 210 VAL A C 1
ATOM 1605 O O . VAL A 1 210 ? -6.217 13.015 8.282 1.00 89.56 210 VAL A O 1
ATOM 1608 N N . THR A 1 211 ? -6.581 13.880 6.256 1.00 93.75 211 THR A N 1
ATOM 1609 C CA . THR A 1 211 ? -7.770 14.634 6.664 1.00 93.75 211 THR A CA 1
ATOM 1610 C C . THR A 1 211 ? -8.920 13.698 7.030 1.00 93.75 211 THR A C 1
ATOM 1612 O O . THR A 1 211 ? -9.597 13.935 8.028 1.00 93.75 211 THR A O 1
ATOM 1615 N N . GLU A 1 212 ? -9.135 12.639 6.251 1.00 93.12 212 GLU A N 1
ATOM 1616 C CA . GLU A 1 212 ? -10.192 11.655 6.503 1.00 93.12 212 GLU A CA 1
ATOM 1617 C C . GLU A 1 212 ? -9.903 10.797 7.742 1.00 93.12 212 GLU A C 1
ATOM 1619 O O . GLU A 1 212 ? -10.818 10.528 8.518 1.00 93.12 212 GLU A O 1
ATOM 1624 N N . GLU A 1 213 ? -8.640 10.459 8.002 1.00 88.81 213 GLU A N 1
ATOM 1625 C CA . GLU A 1 213 ? -8.209 9.803 9.239 1.00 88.81 213 GLU A CA 1
ATOM 1626 C C . GLU A 1 213 ? -8.511 10.661 10.471 1.00 88.81 213 GLU A C 1
ATOM 1628 O O . GLU A 1 213 ? -9.118 10.182 11.429 1.00 88.81 213 GLU A O 1
ATOM 1633 N N . LEU A 1 214 ? -8.130 11.943 10.449 1.00 87.12 214 LEU A N 1
ATOM 1634 C CA . LEU A 1 214 ? -8.387 12.852 11.568 1.00 87.12 214 LEU A CA 1
ATOM 1635 C C . LEU A 1 214 ? -9.886 13.053 11.801 1.00 87.12 214 LEU A C 1
ATOM 1637 O O . LEU A 1 214 ? -10.330 13.055 12.947 1.00 87.12 214 LEU A O 1
ATOM 1641 N N . LYS A 1 215 ? -10.681 13.184 10.731 1.00 90.38 215 LYS A N 1
ATOM 1642 C CA . LYS A 1 215 ? -12.147 13.242 10.837 1.00 90.38 215 LYS A CA 1
ATOM 1643 C C . LYS A 1 215 ? -12.705 11.979 11.485 1.00 90.38 215 LYS A C 1
ATOM 1645 O O . LYS A 1 215 ? -13.516 12.095 12.399 1.00 90.38 215 LYS A O 1
ATOM 1650 N N . ALA A 1 216 ? -12.269 10.798 11.044 1.00 85.06 216 ALA A N 1
ATOM 1651 C CA . ALA A 1 216 ? -12.702 9.529 11.622 1.00 85.06 216 ALA A CA 1
ATOM 1652 C C . ALA A 1 216 ? -12.352 9.451 13.113 1.00 85.06 216 ALA A C 1
ATOM 1654 O O . ALA A 1 216 ? -13.222 9.179 13.936 1.00 85.06 216 ALA A O 1
ATOM 1655 N N . PHE A 1 217 ? -11.117 9.804 13.473 1.00 82.31 217 PHE A N 1
ATOM 1656 C CA . PHE A 1 217 ? -10.678 9.821 14.863 1.00 82.31 217 PHE A CA 1
ATOM 1657 C C . PH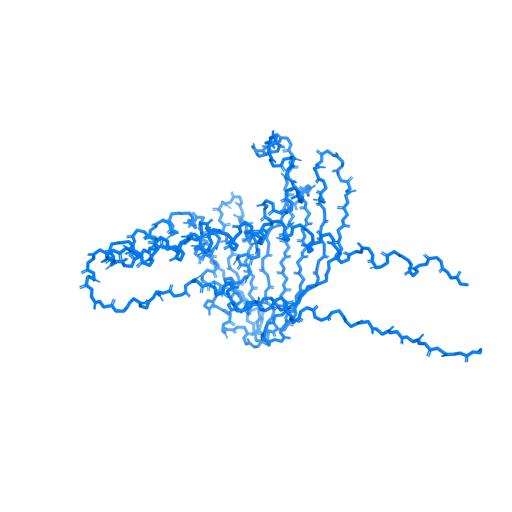E A 1 217 ? -11.491 10.798 15.729 1.00 82.31 217 PHE A C 1
ATOM 1659 O O . PHE A 1 217 ? -11.950 10.428 16.808 1.00 82.31 217 PHE A O 1
ATOM 1666 N N . PHE A 1 218 ? -11.719 12.034 15.272 1.00 85.62 218 PHE A N 1
ATOM 1667 C CA . PHE A 1 218 ? -12.517 13.007 16.029 1.00 85.62 218 PHE A CA 1
ATOM 1668 C C . PHE A 1 218 ? -13.987 12.609 16.153 1.00 85.62 218 PHE A C 1
ATOM 1670 O O . PHE A 1 218 ? -14.598 12.868 17.195 1.00 85.62 218 PHE A O 1
ATOM 1677 N N . ASN A 1 219 ? -14.550 11.965 15.131 1.00 86.62 219 ASN A N 1
ATOM 1678 C CA . ASN A 1 219 ? -15.888 11.389 15.210 1.00 86.62 219 ASN A CA 1
A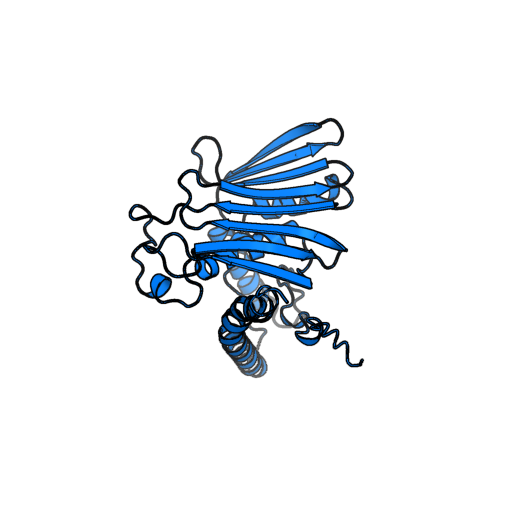TOM 1679 C C . ASN A 1 219 ? -15.947 10.298 16.286 1.00 86.62 219 ASN A C 1
ATOM 1681 O O . ASN A 1 219 ? -16.819 10.368 17.151 1.00 86.62 219 ASN A O 1
ATOM 1685 N N . ASP A 1 220 ? -14.981 9.373 16.314 1.00 79.69 220 ASP A N 1
ATOM 1686 C CA . ASP A 1 220 ? -14.919 8.324 17.339 1.00 79.69 220 ASP A CA 1
ATOM 1687 C C . ASP A 1 220 ? -14.790 8.923 18.753 1.00 79.69 220 ASP A C 1
ATOM 1689 O O . ASP A 1 220 ? -15.506 8.516 19.672 1.00 79.69 220 ASP A O 1
ATOM 1693 N N . VAL A 1 221 ? -13.933 9.939 18.937 1.00 80.88 221 VAL A N 1
ATOM 1694 C CA . VAL A 1 221 ? -13.775 10.659 20.220 1.00 80.88 221 VAL A CA 1
ATOM 1695 C C . VAL A 1 221 ? -15.078 11.339 20.649 1.00 80.88 221 VAL A C 1
ATOM 1697 O O . VAL A 1 221 ? -15.471 11.261 21.819 1.00 80.88 221 VAL A O 1
ATOM 1700 N N . SER A 1 222 ? -15.768 11.990 19.712 1.00 82.50 222 SER A N 1
ATOM 1701 C CA . SER A 1 222 ? -17.029 12.686 19.983 1.00 82.50 222 SER A CA 1
ATOM 1702 C C . SER A 1 222 ? -18.127 11.700 20.380 1.00 82.50 222 SER A C 1
ATOM 1704 O O . SER A 1 222 ? -18.803 11.900 21.389 1.00 82.50 222 SER A O 1
ATOM 1706 N N . GLU A 1 223 ? -18.275 10.598 19.643 1.00 79.75 223 GLU A N 1
ATOM 1707 C CA . GLU A 1 223 ? -19.256 9.556 19.953 1.00 79.75 223 GLU A CA 1
ATOM 1708 C C . GLU A 1 223 ? -19.009 8.892 21.309 1.00 79.75 223 GLU A C 1
ATOM 1710 O O . GLU A 1 223 ? -19.958 8.648 22.059 1.00 79.75 223 GLU A O 1
ATOM 1715 N N . ASN A 1 224 ? -17.747 8.623 21.642 1.00 71.06 224 ASN A N 1
ATOM 1716 C CA . ASN A 1 224 ? -17.363 8.028 22.919 1.00 71.06 224 ASN A CA 1
ATOM 1717 C C . ASN A 1 224 ? -17.688 8.963 24.098 1.00 71.06 224 ASN A C 1
ATOM 1719 O O . ASN A 1 224 ? -18.240 8.535 25.110 1.00 71.06 224 ASN A O 1
ATOM 1723 N N . THR A 1 225 ? -17.472 10.269 23.923 1.00 68.62 225 THR A N 1
ATOM 1724 C CA . THR A 1 225 ? -17.825 11.283 24.931 1.00 68.62 225 THR A CA 1
ATOM 1725 C C . THR A 1 225 ? -19.340 11.362 25.172 1.00 68.62 225 THR A C 1
ATOM 1727 O O . THR A 1 225 ? -19.777 11.595 26.301 1.00 68.62 225 THR A O 1
ATOM 1730 N N . LEU A 1 226 ? -20.151 11.143 24.129 1.00 63.09 226 LEU A N 1
ATOM 1731 C CA . LEU A 1 226 ? -21.616 11.205 24.196 1.00 63.09 226 LEU A CA 1
ATOM 1732 C C . LEU A 1 226 ? -22.255 9.921 24.757 1.00 63.09 226 LEU A C 1
ATOM 1734 O O . LEU A 1 226 ? -23.284 9.992 25.429 1.00 63.09 226 LEU A O 1
ATOM 1738 N N . LYS A 1 227 ? -21.658 8.747 24.520 1.00 58.78 227 LYS A N 1
ATOM 1739 C CA . LYS A 1 227 ? -22.178 7.432 24.942 1.00 58.78 227 LYS A CA 1
ATOM 1740 C C . LYS A 1 227 ? -21.550 6.962 26.263 1.00 58.78 227 LYS A C 1
ATOM 1742 O O . LYS A 1 227 ? -20.944 5.895 26.323 1.00 58.78 227 LYS A O 1
ATOM 1747 N N . LYS A 1 228 ? -21.737 7.700 27.366 1.00 51.91 228 LYS A N 1
ATOM 1748 C CA . LYS A 1 228 ? -21.461 7.157 28.714 1.00 51.91 228 LYS A CA 1
ATOM 1749 C C . LYS A 1 228 ? -22.436 6.006 29.022 1.00 51.91 228 LYS A C 1
ATOM 1751 O O . LYS A 1 228 ? -23.519 6.247 29.543 1.00 51.91 228 LYS A O 1
ATOM 1756 N N . GLY A 1 229 ? -22.061 4.765 28.692 1.00 48.50 229 GLY A N 1
ATOM 1757 C CA . GLY A 1 229 ? -22.745 3.548 29.161 1.00 48.50 229 GLY A CA 1
ATOM 1758 C C . GLY A 1 229 ? -23.191 2.518 28.115 1.00 48.50 229 GLY A C 1
ATOM 1759 O O . GLY A 1 229 ? -23.859 1.561 28.495 1.00 48.50 229 GLY A O 1
ATOM 1760 N N . ALA A 1 230 ? -22.842 2.650 26.831 1.00 41.44 230 ALA A N 1
ATOM 1761 C CA . ALA A 1 230 ? -23.183 1.645 25.816 1.00 41.44 230 ALA A CA 1
ATOM 1762 C C . ALA A 1 230 ? -21.927 1.068 25.149 1.00 41.44 230 ALA A C 1
ATOM 1764 O O . ALA A 1 230 ? -21.035 1.812 24.752 1.00 41.44 230 ALA A O 1
ATOM 1765 N N . SER A 1 231 ? -21.885 -0.264 25.027 1.00 39.66 231 SER A N 1
ATOM 1766 C CA . SER A 1 231 ? -20.847 -1.026 24.323 1.00 39.66 231 SER A CA 1
ATOM 1767 C C . SER A 1 231 ? -20.578 -0.427 22.937 1.00 39.66 231 SER A C 1
ATOM 1769 O O . SER A 1 231 ? -21.454 -0.406 22.071 1.00 39.66 231 SER A O 1
ATOM 1771 N N . PHE A 1 232 ? -19.363 0.089 22.745 1.00 39.44 232 PHE A N 1
ATOM 1772 C CA . PHE A 1 232 ? -18.904 0.624 21.472 1.00 39.44 232 PHE A CA 1
ATOM 1773 C C . PHE A 1 232 ? -18.618 -0.534 20.514 1.00 39.44 232 PHE A C 1
ATOM 1775 O O . PHE A 1 232 ? -17.695 -1.322 20.731 1.00 39.44 232 PHE A O 1
ATOM 1782 N N . MET A 1 233 ? -19.387 -0.626 19.431 1.00 34.34 233 MET A N 1
ATOM 1783 C CA . MET A 1 233 ? -18.953 -1.357 18.249 1.00 34.34 233 MET A CA 1
ATOM 1784 C C . MET A 1 233 ? -18.246 -0.344 17.357 1.00 34.34 233 MET A C 1
ATOM 1786 O O . MET A 1 233 ? -18.901 0.436 16.669 1.00 34.34 233 MET A O 1
ATOM 1790 N N . SER A 1 234 ? -16.913 -0.316 17.429 1.00 32.91 234 SER A N 1
ATOM 1791 C CA . SER A 1 234 ? -16.115 0.475 16.500 1.00 32.91 234 SER A CA 1
ATOM 1792 C C . SER A 1 234 ? -16.496 0.082 15.077 1.00 32.91 234 SER A C 1
ATOM 1794 O O . SER A 1 234 ? -16.665 -1.106 14.774 1.00 32.91 234 SER A O 1
ATOM 1796 N N . ILE A 1 235 ? -16.622 1.064 14.185 1.00 33.47 235 ILE A N 1
ATOM 1797 C CA . ILE A 1 235 ? -16.515 0.786 12.756 1.00 33.47 235 ILE A CA 1
ATOM 1798 C C . ILE A 1 235 ? -15.102 0.225 12.587 1.00 33.47 235 ILE A C 1
ATOM 1800 O O . ILE A 1 235 ? -14.115 0.957 12.611 1.00 33.47 235 ILE A O 1
ATOM 1804 N N . LYS A 1 236 ? -14.993 -1.108 12.550 1.00 37.81 236 LYS A N 1
ATOM 1805 C CA . LYS A 1 236 ? -13.728 -1.836 12.460 1.00 37.81 236 LYS A CA 1
ATOM 1806 C C . LYS A 1 236 ? -13.086 -1.571 11.097 1.00 37.81 236 LYS A C 1
ATOM 1808 O O . LYS A 1 236 ? -13.164 -2.391 10.193 1.00 37.81 236 LYS A O 1
ATOM 1813 N N . VAL A 1 237 ? -12.399 -0.439 10.979 1.00 34.78 237 VAL A N 1
ATOM 1814 C CA . VAL A 1 237 ? -11.181 -0.316 10.157 1.00 34.78 237 VAL A CA 1
ATOM 1815 C C . VAL A 1 237 ? -9.955 -0.747 10.989 1.00 34.78 237 VAL A C 1
ATOM 1817 O O . VAL A 1 237 ? -8.808 -0.704 10.548 1.00 34.78 237 VAL A O 1
ATOM 1820 N N . SER A 1 238 ? -10.194 -1.208 12.221 1.00 30.36 238 SER A N 1
ATOM 1821 C CA . SER A 1 238 ? -9.238 -1.911 13.063 1.00 30.36 238 SER A CA 1
ATOM 1822 C C . SER A 1 238 ? -9.073 -3.333 12.530 1.00 30.36 238 SER A C 1
ATOM 1824 O O . SER A 1 238 ? -9.882 -4.219 12.808 1.00 30.36 238 SER A O 1
ATOM 1826 N N . PHE A 1 239 ? -8.017 -3.556 11.756 1.00 35.56 239 PHE A N 1
ATOM 1827 C CA . PHE A 1 239 ? -7.492 -4.902 11.624 1.00 35.56 239 PHE A CA 1
ATOM 1828 C C . PHE A 1 239 ? -6.980 -5.362 12.989 1.00 35.56 239 PHE A C 1
ATOM 1830 O O . PHE A 1 239 ? -6.240 -4.648 13.669 1.00 35.56 239 PHE A O 1
ATOM 1837 N N . ASP A 1 240 ? -7.424 -6.542 13.393 1.00 29.03 240 ASP A N 1
ATOM 1838 C CA . ASP A 1 240 ? -7.084 -7.137 14.670 1.00 29.03 240 ASP A CA 1
ATOM 1839 C C . ASP A 1 240 ? -5.653 -7.685 14.620 1.00 29.03 240 ASP A C 1
ATOM 1841 O O . ASP A 1 240 ? -5.423 -8.816 14.201 1.00 29.03 240 ASP A O 1
ATOM 1845 N N . ILE A 1 241 ? -4.685 -6.873 15.056 1.00 31.56 241 ILE A N 1
ATOM 1846 C CA . ILE A 1 241 ? -3.269 -7.268 15.160 1.00 31.56 241 ILE A CA 1
ATOM 1847 C C . ILE A 1 241 ? -3.105 -8.499 16.077 1.00 31.56 241 ILE A C 1
ATOM 1849 O O . ILE A 1 241 ? -2.133 -9.235 15.941 1.00 31.56 241 ILE A O 1
ATOM 1853 N N . SER A 1 242 ? -4.064 -8.780 16.972 1.00 29.84 242 SER A N 1
ATOM 1854 C CA . SER A 1 242 ? -4.000 -9.936 17.876 1.00 29.84 242 SER A CA 1
ATOM 1855 C C . SER A 1 242 ? -4.349 -11.276 17.218 1.00 29.84 242 SER A C 1
ATOM 1857 O O . SER A 1 242 ? -4.145 -12.322 17.834 1.00 29.84 242 SER A O 1
ATOM 1859 N N . LYS A 1 243 ? -4.850 -11.275 15.973 1.00 28.89 243 LYS A N 1
ATOM 1860 C CA . LYS A 1 243 ? -5.156 -12.510 15.229 1.00 28.89 243 LYS A CA 1
ATOM 1861 C C . LYS A 1 243 ? -3.994 -13.058 14.415 1.00 28.89 243 LYS A C 1
ATOM 1863 O O . LYS A 1 243 ? -4.082 -14.196 13.958 1.00 28.89 243 LYS A O 1
ATOM 1868 N N . THR A 1 244 ? -2.902 -12.314 14.272 1.00 33.81 244 THR A N 1
ATOM 1869 C CA . THR A 1 244 ? -1.678 -12.847 13.676 1.00 33.81 244 THR A CA 1
ATOM 1870 C C . THR A 1 244 ? -0.979 -13.717 14.715 1.00 33.81 244 THR A C 1
ATOM 1872 O O . THR A 1 244 ? -0.134 -13.249 15.476 1.00 33.81 244 THR A O 1
ATOM 1875 N N . LYS A 1 245 ? -1.348 -15.000 14.785 1.00 24.86 245 LYS A N 1
ATOM 1876 C CA . LYS A 1 245 ? -0.538 -15.977 15.508 1.00 24.86 245 LYS A CA 1
ATOM 1877 C C . LYS A 1 245 ? 0.802 -16.096 14.787 1.00 24.86 245 LYS A C 1
ATOM 1879 O O . LYS A 1 245 ? 0.872 -16.596 13.671 1.00 24.86 245 LYS A O 1
ATOM 1884 N N . VAL A 1 246 ? 1.869 -15.655 15.450 1.00 32.34 246 VAL A N 1
ATOM 1885 C CA . VAL A 1 246 ? 3.264 -15.847 15.008 1.00 32.34 246 VAL A CA 1
ATOM 1886 C C . VAL A 1 246 ? 3.587 -17.340 14.806 1.00 32.34 246 VAL A C 1
ATOM 1888 O O . VAL A 1 246 ? 4.494 -17.688 14.057 1.00 32.34 246 VAL A O 1
ATOM 1891 N N . GLU A 1 247 ? 2.800 -18.221 15.424 1.00 28.03 247 GLU A N 1
ATOM 1892 C CA . GLU A 1 247 ? 2.933 -19.678 15.373 1.00 28.03 247 GLU A CA 1
ATOM 1893 C C . GLU A 1 247 ? 2.633 -20.297 13.992 1.00 28.03 247 GLU A C 1
ATOM 1895 O O . GLU A 1 247 ? 3.137 -21.380 13.719 1.00 28.03 247 GLU A O 1
ATOM 1900 N N . ASP A 1 248 ? 1.911 -19.616 13.089 1.00 29.00 248 ASP A N 1
ATOM 1901 C CA . ASP A 1 248 ? 1.572 -20.169 11.760 1.00 29.00 248 ASP A CA 1
ATOM 1902 C C . ASP A 1 248 ? 2.658 -19.923 10.687 1.00 29.00 248 ASP A C 1
ATOM 1904 O O . ASP A 1 248 ? 2.554 -20.406 9.556 1.00 29.00 248 ASP A O 1
ATOM 1908 N N . LEU A 1 249 ? 3.756 -19.239 11.035 1.00 29.53 249 LEU A N 1
ATOM 1909 C CA . LEU A 1 249 ? 4.993 -19.215 10.242 1.00 29.53 249 LEU A CA 1
ATOM 1910 C C . LEU A 1 249 ? 5.825 -20.480 10.531 1.00 29.53 249 LEU A C 1
ATOM 1912 O O . LEU A 1 249 ? 6.986 -20.410 10.941 1.00 29.53 249 LEU A O 1
ATOM 1916 N N . GLU A 1 250 ? 5.233 -21.660 10.333 1.00 24.73 250 GLU A N 1
ATOM 1917 C CA . GLU A 1 250 ? 5.953 -22.930 10.438 1.00 24.73 250 GLU A CA 1
ATOM 1918 C C . GLU A 1 250 ? 6.999 -23.037 9.319 1.00 24.73 250 GLU A C 1
ATOM 1920 O O . GLU A 1 250 ? 6.714 -23.303 8.148 1.00 24.73 250 GLU A O 1
ATOM 1925 N N . VAL A 1 251 ? 8.262 -22.863 9.705 1.00 28.75 251 VAL A N 1
ATOM 1926 C CA . VAL A 1 251 ? 9.427 -23.249 8.910 1.00 28.75 251 VAL A CA 1
ATOM 1927 C C . VAL A 1 251 ? 9.374 -24.765 8.708 1.00 28.75 251 VAL A C 1
ATOM 1929 O O . VAL A 1 251 ? 9.764 -25.533 9.587 1.00 28.75 251 VAL A O 1
ATOM 1932 N N . ARG A 1 252 ? 8.924 -25.221 7.534 1.00 25.62 252 ARG A N 1
ATOM 1933 C CA . ARG A 1 252 ? 9.083 -26.625 7.132 1.00 25.62 252 ARG A CA 1
ATOM 1934 C C . ARG A 1 252 ? 10.567 -26.922 6.903 1.00 25.62 252 ARG A C 1
ATOM 1936 O O . ARG A 1 252 ? 11.110 -26.688 5.827 1.00 25.62 252 ARG A O 1
ATOM 1943 N N . GLN A 1 253 ? 11.230 -27.431 7.939 1.00 27.86 253 GLN A N 1
ATOM 1944 C CA . GLN A 1 253 ? 12.510 -28.126 7.831 1.00 27.86 253 GLN A CA 1
ATOM 1945 C C . GLN A 1 253 ? 12.263 -29.544 7.300 1.00 27.86 253 GLN A C 1
ATOM 1947 O O . GLN A 1 253 ? 11.895 -30.433 8.062 1.00 27.86 253 GLN A O 1
ATOM 1952 N N . GLU A 1 254 ? 12.519 -29.800 6.018 1.00 26.67 254 GLU A N 1
ATOM 1953 C CA . GLU A 1 254 ? 12.766 -31.176 5.575 1.00 26.67 254 GLU A CA 1
ATOM 1954 C C . GLU A 1 254 ? 14.231 -31.534 5.850 1.00 26.67 254 GLU A C 1
ATOM 1956 O O . GLU A 1 254 ? 15.149 -31.200 5.101 1.00 26.67 254 GLU A O 1
ATOM 1961 N N . VAL A 1 255 ? 14.456 -32.212 6.977 1.00 29.52 255 VAL A N 1
ATOM 1962 C CA . VAL A 1 255 ? 15.716 -32.897 7.279 1.00 29.52 255 VAL A CA 1
ATOM 1963 C C . VAL A 1 255 ? 15.655 -34.289 6.652 1.00 29.52 255 VAL A C 1
ATOM 1965 O O . VAL A 1 255 ? 15.136 -35.227 7.253 1.00 29.52 255 VAL A O 1
ATOM 1968 N N . SER A 1 256 ? 16.230 -34.456 5.462 1.00 26.50 256 SER A N 1
ATOM 1969 C CA . SER A 1 256 ? 16.569 -35.791 4.957 1.00 26.50 256 SER A CA 1
ATOM 1970 C C . SER A 1 256 ? 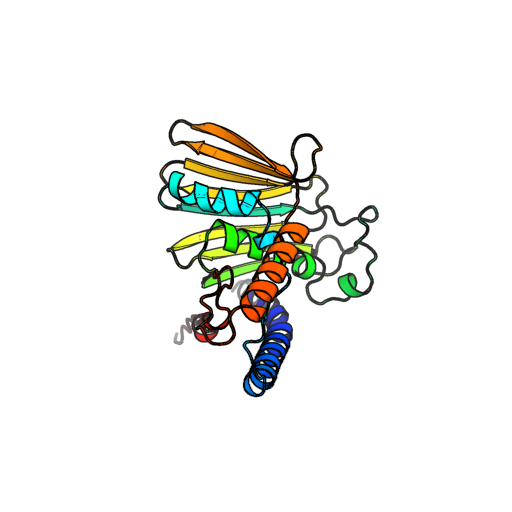17.836 -36.287 5.661 1.00 26.50 256 SER A C 1
ATOM 1972 O O . SER A 1 256 ? 18.956 -35.944 5.276 1.00 26.50 256 SER A O 1
ATOM 1974 N N . LYS A 1 257 ?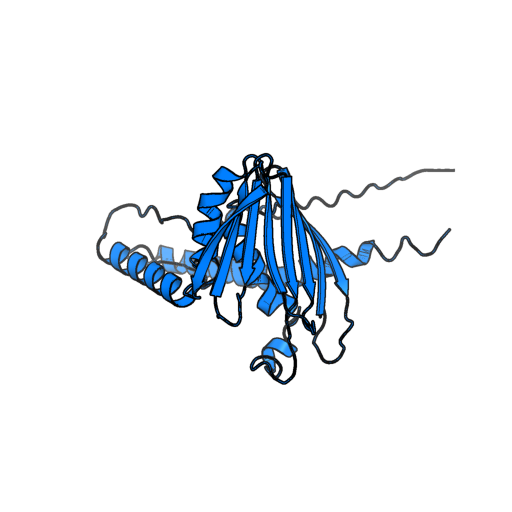 17.659 -37.094 6.712 1.00 30.69 257 LYS A N 1
ATOM 1975 C CA . LYS A 1 257 ? 18.702 -37.958 7.287 1.00 30.69 257 LYS A CA 1
ATOM 1976 C C . LYS A 1 257 ? 18.666 -39.342 6.626 1.00 30.69 257 LYS A C 1
ATOM 1978 O O . LYS A 1 257 ? 17.597 -39.925 6.490 1.00 30.69 257 LYS A O 1
ATOM 1983 N N . ASN A 1 258 ? 19.873 -39.872 6.399 1.00 28.30 258 ASN A N 1
ATOM 1984 C CA . ASN A 1 258 ? 20.265 -41.224 5.958 1.00 28.30 258 ASN A CA 1
ATOM 1985 C C . ASN A 1 258 ? 20.163 -41.481 4.443 1.00 28.30 258 ASN A C 1
ATOM 1987 O O . ASN A 1 258 ? 19.179 -41.134 3.816 1.00 28.30 258 ASN A O 1
ATOM 1991 N N . GLY A 1 259 ? 21.129 -42.121 3.787 1.00 32.28 259 GLY A N 1
ATOM 1992 C CA . GLY A 1 259 ? 22.345 -42.779 4.255 1.00 32.28 259 GLY A CA 1
ATOM 1993 C C . GLY A 1 259 ? 22.831 -43.764 3.183 1.00 32.28 259 GLY A C 1
ATOM 1994 O O . GLY A 1 259 ? 22.005 -44.452 2.591 1.00 32.28 259 GLY A O 1
ATOM 1995 N N . ARG A 1 260 ? 24.163 -43.852 3.050 1.00 33.53 260 ARG A N 1
ATOM 1996 C CA . ARG A 1 260 ? 24.985 -44.606 2.077 1.00 33.53 260 ARG A CA 1
ATOM 1997 C C . ARG A 1 260 ? 25.147 -43.979 0.698 1.00 33.53 260 ARG A C 1
ATOM 1999 O O . ARG A 1 260 ? 24.141 -43.804 -0.013 1.00 33.53 260 ARG A O 1
#

InterPro domains:
  IPR055170 GFO/IDH/MocA-like oxidoreductase domain [PF22725] (67-177)

Foldseek 3Di:
DDPPPPPVVVFVVQVCVQVVVVVVVVVVVVVVVVVVQVPDLFGDDDDDQQLLLQAVLLLVLLVCVVQLAAWAEKEWEWEAALDPVDPCNPPPCLQVRRQHVCVVPVVNSVLSVCSNPVFDWQDKDKDFPPDPPSGHPGQWMWMWTATPSGHIYIHTHHHRDPDGWTKIWIHGPFWIWIWTQDDPNAGFIKIWIQGNVRDIDIDTGHGDSNVSSVVLVVVVVVVRVVDSPDDDPRPPPPDDPVPNDPVSPDDPDPDDDDDD

Radius of gyration: 21.01 Å; chains: 1; bounding box: 52×61×58 Å

Organism: Pisum sativum (NCBI:txid3888)

Sequence (260 aa):
MSPFSAHCARLARLFCDLLLSCINELETALSTYKSISADAPGQIIWSVAENYRFEPALIEGKKLIADIGKMMSVQVIVEGSMNSSNPYFSSSWRRSFTGGFILDMGVHFIAGLRMLVGCEVVSVSTMTSHVDLILPPPDNLSSVFHLENGCSGVFVMVVSSRSPKILWRVVGTNGTLQIERGFQGQHGYLVSLYDANGQCKSSFFPFSGVTEELKAFFNDVSENTLKKGASFMSIKVSFDISKTKVEDLEVRQEVSKNGR